Protein AF-A0A0U3MPD1-F1 (afdb_monomer_lite)

Secondary structure (DSSP, 8-state):
------------------------------------------------------------------TT---S-TTSS-TTSPPEEEEEPTT-SS--EEEEEE-SS-EEEEEPPPTT-SS--EEEEEEEEEEEETTEEEEEEEEEEESSSS-EEEEEEEEEEETTEEEE-GGGTTTTSPPTTS-HHHHHHHHHHHHHHHHHHHTT-EE-GGG-EE-SS-EEEEEEETTTEEEEEEE-TT-SS-SEEEEEE-SEEEEEEEEEETTEEEEEEEEEPP--TT----PEEEEEEEETTEEEE-HHHHHHHHHHHTTT-HHHHHHHHHHHHHS---

Sequence (330 aa):
MSLTALAVLTALSPLAQAGTAQTDARTGARTAVAPVPQTALSSGAPSNAHTEDHADIRPAASLKFESGFAGPPASTWPADAPPVRFYFAPGASAPSCGLLVASNRQVLPLLEPDEGSSFPQCVGVPAAMVLQQGSERFLLLRIQQQDTREDRSLNDLLLLERGGVPQLRDDLATTSAPDSSKPLTQVAAWLRARWALQTDADQGARPLPEHTVTTPSAYLAVSQKPGGSCQFSAGTPDRPAPLLQVTHPCERVAATSGFQQGAESWFVVLLGGGTGVGSVGRGQALVFVVDAKGGREQPELAAELQPKAAEGKILPLRQALQKRVTKPKS

Radius of gyration: 29.26 Å; chains: 1; bounding box: 73×85×68 Å

pLDDT: mean 72.59, std 24.21, range [26.61, 98.44]

Organism: NCBI:txid76731

Foldseek 3Di:
DDDDDDDDDDDDDDDDDDDDDDDDDDDDDDDDDDDDDDDDDDDDDDDDDDDDPPPPPPDPDDWDFDPPDPAQPPVADDPPAADKTWTFDPPACAGAIWIWGDWPVDIDTPGDGDVNDNFHKDKHFNHWDWFDAPPKIKIWTWMWIDRDPPDIDTAIWIWIQDPRDTDTDCVQGPDDAPGRVADVQQSLQLSLLVVVQVVVVVVVWAWDNQQKDTDSFKIWTWTHHPPQKIWIFIPGSHDNGGLDIDIGHANAWLHKDWYDDVQKIKIKTWGFADDDDVDLRQTFIWIWIQGPVTIDTDVVLSVVLSVVSSVVDDPSSVVSSVVVVPDDDD

Structure (mmCIF, N/CA/C/O backbone):
data_AF-A0A0U3MPD1-F1
#
_entry.id   AF-A0A0U3MPD1-F1
#
loop_
_atom_site.group_PDB
_atom_site.id
_atom_site.type_symbol
_atom_site.label_atom_id
_atom_site.label_alt_id
_atom_site.label_comp_id
_atom_site.label_asym_id
_atom_site.label_entity_id
_atom_site.label_seq_id
_atom_site.pdbx_PDB_ins_code
_atom_site.Cartn_x
_atom_site.Cartn_y
_atom_site.Cartn_z
_atom_site.occupancy
_atom_site.B_iso_or_equiv
_atom_site.auth_seq_id
_atom_site.auth_comp_id
_atom_site.auth_asym_id
_a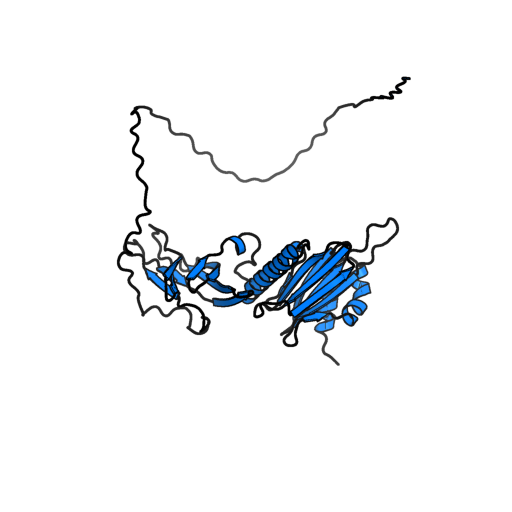tom_site.auth_atom_id
_atom_site.pdbx_PDB_model_num
ATOM 1 N N . MET A 1 1 ? -33.606 61.296 11.889 1.00 40.00 1 MET A N 1
ATOM 2 C CA . MET A 1 1 ? -33.511 60.595 13.186 1.00 40.00 1 MET A CA 1
ATOM 3 C C . MET A 1 1 ? -32.605 59.394 12.942 1.00 40.00 1 MET A C 1
ATOM 5 O O . MET A 1 1 ? -33.092 58.375 12.491 1.00 40.00 1 MET A O 1
ATOM 9 N N . SER A 1 2 ? -31.276 59.496 12.967 1.00 31.55 2 SER A N 1
ATOM 10 C CA . SER A 1 2 ? -30.399 60.220 13.905 1.00 31.55 2 SER A CA 1
ATOM 11 C C . SER A 1 2 ? -30.579 59.728 15.340 1.00 31.55 2 SER A C 1
ATOM 13 O O . SER A 1 2 ? -31.412 60.277 16.051 1.00 31.55 2 SER A O 1
ATOM 15 N N . LEU A 1 3 ? -29.785 58.742 15.767 1.00 34.62 3 LEU A N 1
ATOM 16 C CA . LEU A 1 3 ? -28.578 59.041 16.549 1.00 34.62 3 LEU A CA 1
ATOM 17 C C . LEU A 1 3 ? -27.656 57.822 16.713 1.00 34.62 3 LEU A C 1
ATOM 19 O O . LEU A 1 3 ? -28.093 56.678 16.793 1.00 34.62 3 LEU A O 1
ATOM 23 N N . THR A 1 4 ? -26.363 58.120 16.727 1.00 35.34 4 THR A N 1
ATOM 24 C CA . THR A 1 4 ? -25.225 57.216 16.913 1.00 35.34 4 THR A CA 1
ATOM 25 C C . THR A 1 4 ? -24.986 56.942 18.400 1.00 35.34 4 THR A C 1
ATOM 27 O O . THR A 1 4 ? -25.203 57.831 19.220 1.00 35.34 4 THR A O 1
ATOM 30 N N . ALA A 1 5 ? -24.409 55.789 18.744 1.00 33.69 5 ALA A N 1
ATOM 31 C CA . ALA A 1 5 ? -23.703 55.612 20.015 1.00 33.69 5 ALA A CA 1
ATOM 32 C C . ALA A 1 5 ? -22.424 54.791 19.796 1.00 33.69 5 ALA A C 1
ATOM 34 O O . ALA A 1 5 ? -22.468 53.627 19.402 1.00 33.69 5 ALA A O 1
ATOM 35 N N . LEU A 1 6 ? -21.285 55.445 20.014 1.00 30.23 6 LEU A N 1
ATOM 36 C CA . LEU A 1 6 ? -19.939 54.882 19.944 1.00 30.23 6 LEU A CA 1
ATOM 37 C C . LEU A 1 6 ? -19.515 54.434 21.352 1.00 30.23 6 LEU A C 1
ATOM 39 O O . LEU A 1 6 ? -19.831 55.124 22.319 1.00 30.23 6 LEU A O 1
ATOM 43 N N . ALA A 1 7 ? -18.724 53.368 21.472 1.00 35.41 7 ALA A N 1
ATOM 44 C CA . ALA A 1 7 ? -17.943 53.107 22.681 1.00 35.41 7 ALA A CA 1
ATOM 45 C C . ALA A 1 7 ? -16.583 52.506 22.303 1.00 35.41 7 ALA A C 1
ATOM 47 O O . ALA A 1 7 ? -16.469 51.328 21.973 1.00 35.41 7 ALA A O 1
ATOM 48 N N . VAL A 1 8 ? -15.554 53.352 22.330 1.00 30.14 8 VAL A N 1
ATOM 49 C CA . VAL A 1 8 ? -14.140 52.975 22.212 1.00 30.14 8 VAL A CA 1
ATOM 50 C C . VAL A 1 8 ? -13.543 53.015 23.612 1.00 30.14 8 VAL A C 1
ATOM 52 O O . VAL A 1 8 ? -13.755 53.995 24.323 1.00 30.14 8 VAL A O 1
ATOM 55 N N . LEU A 1 9 ? -12.747 52.013 23.990 1.00 32.81 9 LEU A N 1
ATOM 56 C CA . LEU A 1 9 ? -11.824 52.164 25.113 1.00 32.81 9 LEU A CA 1
ATOM 57 C C . LEU A 1 9 ? -10.533 51.370 24.892 1.00 32.81 9 LEU A C 1
ATOM 59 O O . LEU A 1 9 ? -10.518 50.146 24.803 1.00 32.81 9 LEU A O 1
ATOM 63 N N . THR A 1 10 ? -9.450 52.131 24.770 1.00 35.84 10 THR A N 1
ATOM 64 C CA . THR A 1 10 ? -8.063 51.702 24.587 1.00 35.84 10 THR A CA 1
ATOM 65 C C . THR A 1 10 ? -7.307 51.743 25.910 1.00 35.84 10 THR A C 1
ATOM 67 O O . THR A 1 10 ? -7.364 52.764 26.593 1.00 35.84 10 THR A O 1
ATOM 70 N N . ALA A 1 11 ? -6.523 50.708 26.209 1.00 32.56 11 ALA A N 1
ATOM 71 C CA . ALA A 1 11 ? -5.380 50.711 27.133 1.00 32.56 11 ALA A CA 1
ATOM 72 C C . ALA A 1 11 ? -4.737 49.310 27.090 1.00 32.56 11 ALA A C 1
ATOM 74 O O . ALA A 1 11 ? -5.468 48.332 27.005 1.00 32.56 11 ALA A O 1
ATOM 75 N N . LEU A 1 12 ? -3.434 49.064 27.210 1.00 32.41 12 LEU A N 1
ATOM 76 C CA . LEU A 1 12 ? -2.185 49.831 27.145 1.00 32.41 12 LEU A CA 1
ATOM 77 C C . LEU A 1 12 ? -1.105 48.756 27.394 1.00 32.41 12 LEU A C 1
ATOM 79 O O . LEU A 1 12 ? -1.216 48.007 28.364 1.00 32.41 12 LEU A O 1
ATOM 83 N N . SER A 1 13 ? -0.081 48.647 26.550 1.00 34.53 13 SER A N 1
ATOM 84 C CA . SER A 1 13 ? 1.058 47.754 26.826 1.00 34.53 13 SER A CA 1
ATOM 85 C C . SER A 1 13 ? 1.977 48.350 27.898 1.00 34.53 13 SER A C 1
ATOM 87 O O . SER A 1 13 ? 2.065 49.574 28.016 1.00 34.53 13 SER A O 1
ATOM 89 N N . PRO A 1 14 ? 2.781 47.512 28.567 1.00 48.94 14 PRO A N 1
ATOM 90 C CA . PRO A 1 14 ? 4.168 47.884 28.833 1.00 48.94 14 PRO A CA 1
ATOM 91 C C . PRO A 1 14 ? 5.174 46.888 28.232 1.00 48.94 14 PRO A C 1
ATOM 93 O O . PRO A 1 14 ? 4.929 45.687 28.141 1.00 48.94 14 PRO A O 1
ATOM 96 N N . LEU A 1 15 ? 6.321 47.425 27.811 1.00 38.84 15 LEU A N 1
ATOM 97 C CA . LEU A 1 15 ? 7.520 46.685 27.399 1.00 38.84 15 LEU A CA 1
ATOM 98 C C . LEU A 1 15 ? 8.439 46.392 28.607 1.00 38.84 15 LEU A C 1
ATOM 100 O O . LEU A 1 15 ? 8.233 46.952 29.681 1.00 38.84 15 LEU A O 1
ATOM 104 N N . ALA A 1 16 ? 9.532 45.658 28.330 1.00 33.44 16 ALA A N 1
ATOM 105 C CA . ALA A 1 16 ? 10.753 45.471 29.141 1.00 33.44 16 ALA A CA 1
ATOM 106 C C . ALA A 1 16 ? 10.719 44.322 30.187 1.00 33.44 16 ALA A C 1
ATOM 108 O O . ALA A 1 16 ? 9.693 44.082 30.808 1.00 33.44 16 ALA A O 1
ATOM 109 N N . GLN A 1 17 ? 11.806 43.569 30.434 1.00 32.97 17 GLN A N 1
ATOM 110 C CA . GLN A 1 17 ? 13.121 43.505 29.762 1.00 32.97 17 GLN A CA 1
ATOM 111 C C . GLN A 1 17 ? 13.850 42.164 30.041 1.00 32.97 17 GLN A C 1
ATOM 113 O O . GLN A 1 17 ? 13.547 41.480 31.009 1.00 32.97 17 GLN A O 1
ATOM 118 N N . ALA A 1 18 ? 14.814 41.851 29.167 1.00 33.34 18 ALA A N 1
ATOM 119 C CA . ALA A 1 18 ? 15.967 40.932 29.251 1.00 33.34 18 ALA A CA 1
ATOM 120 C C . ALA A 1 18 ? 16.167 39.943 30.437 1.00 33.34 18 ALA A C 1
ATOM 122 O O . ALA A 1 18 ? 16.214 40.324 31.602 1.00 33.34 18 ALA A O 1
ATOM 123 N N . GLY A 1 19 ? 16.540 38.702 30.086 1.00 29.31 19 GLY A N 1
ATOM 124 C CA . GLY A 1 19 ? 17.252 37.740 30.943 1.00 29.31 19 GLY A CA 1
ATOM 125 C C . GLY A 1 19 ? 18.045 36.728 30.095 1.00 29.31 19 GLY A C 1
ATOM 126 O O . GLY A 1 19 ? 17.488 36.135 29.176 1.00 29.31 19 GLY A O 1
ATOM 127 N N . THR A 1 20 ? 19.349 36.572 30.349 1.00 34.47 20 THR A N 1
ATOM 128 C CA . THR A 1 20 ? 20.327 35.896 29.461 1.00 34.47 20 THR A CA 1
ATOM 129 C C . THR A 1 20 ? 20.866 34.560 29.990 1.00 34.47 20 THR A C 1
ATOM 131 O O . THR A 1 20 ? 21.301 34.511 31.137 1.00 34.47 20 THR A O 1
ATOM 134 N N . ALA A 1 21 ? 20.953 33.542 29.120 1.00 33.84 21 ALA A N 1
ATOM 135 C CA . ALA A 1 21 ? 21.809 32.332 29.178 1.00 33.84 21 ALA A CA 1
ATOM 136 C C . ALA A 1 21 ? 21.600 31.561 27.839 1.00 33.84 21 ALA A C 1
ATOM 138 O O . ALA A 1 21 ? 20.449 31.435 27.435 1.00 33.84 21 ALA A O 1
ATOM 139 N N . GLN A 1 22 ? 22.550 31.106 27.000 1.00 29.19 22 GLN A N 1
ATOM 140 C CA . GLN A 1 22 ? 23.951 30.645 27.131 1.00 29.19 22 GLN A CA 1
ATOM 141 C C . GLN A 1 22 ? 24.084 29.380 28.004 1.00 29.19 22 GLN A C 1
ATOM 143 O O . GLN A 1 22 ? 23.694 29.429 29.160 1.00 29.19 22 GLN A O 1
ATOM 148 N N . THR A 1 23 ? 24.629 28.229 27.589 1.00 31.77 23 THR A N 1
ATOM 149 C CA . THR A 1 23 ? 25.167 27.701 26.301 1.00 31.77 23 THR A CA 1
ATOM 150 C C . THR A 1 23 ? 24.312 26.474 25.853 1.00 31.77 23 THR A C 1
ATOM 152 O O . THR A 1 23 ? 23.294 26.208 26.481 1.00 31.77 23 THR A O 1
ATOM 155 N N . ASP A 1 24 ? 24.553 25.684 24.794 1.00 29.91 24 ASP A N 1
ATOM 156 C CA . ASP A 1 24 ? 25.680 25.500 23.854 1.00 29.91 24 ASP A CA 1
ATOM 157 C C . ASP A 1 24 ? 25.174 25.019 22.466 1.00 29.91 24 ASP A C 1
ATOM 159 O O . ASP A 1 24 ? 24.017 24.614 22.344 1.00 29.91 24 ASP A O 1
ATOM 163 N N . ALA A 1 25 ? 26.038 24.983 21.442 1.00 32.53 25 ALA A N 1
ATOM 164 C CA . ALA A 1 25 ? 25.813 24.242 20.195 1.00 32.53 25 ALA A CA 1
ATOM 165 C C . ALA A 1 25 ? 27.147 23.898 19.495 1.00 32.53 25 ALA A C 1
ATOM 167 O O . ALA A 1 25 ? 27.798 24.753 18.890 1.00 32.53 25 ALA A O 1
ATOM 168 N N . ARG A 1 26 ? 27.533 22.614 19.510 1.00 32.81 26 ARG A N 1
ATOM 169 C CA . ARG A 1 26 ? 28.663 22.094 18.721 1.00 32.81 26 ARG A CA 1
ATOM 170 C C . ARG A 1 26 ? 28.307 22.051 17.231 1.00 32.81 26 ARG A C 1
ATOM 172 O O . ARG A 1 26 ? 27.622 21.126 16.801 1.00 32.81 26 ARG A O 1
ATOM 179 N N . THR A 1 27 ? 28.886 22.950 16.437 1.00 31.77 27 THR A N 1
ATOM 180 C CA . THR A 1 27 ? 28.884 22.844 14.967 1.00 31.77 27 THR A CA 1
ATOM 181 C C . THR A 1 27 ? 30.313 22.921 14.438 1.00 31.77 27 THR A C 1
ATOM 183 O O . THR A 1 27 ? 31.029 23.889 14.687 1.00 31.77 27 THR A O 1
ATOM 186 N N . GLY A 1 28 ? 30.748 21.869 13.741 1.00 29.50 28 GLY A N 1
ATOM 187 C CA . GLY A 1 28 ? 32.102 21.748 13.201 1.00 29.50 28 GLY A CA 1
ATOM 188 C C . GLY A 1 28 ? 32.329 22.589 11.943 1.00 29.50 28 GLY A C 1
ATOM 189 O O . GLY A 1 28 ? 31.445 22.732 11.103 1.00 29.50 28 GLY A O 1
ATOM 190 N N . ALA A 1 29 ? 33.547 23.113 11.829 1.00 30.70 29 ALA A N 1
ATOM 191 C CA . ALA A 1 29 ? 34.038 23.982 10.768 1.00 30.70 29 ALA A CA 1
ATOM 192 C C . ALA A 1 29 ? 33.708 23.549 9.322 1.00 30.70 29 ALA A C 1
ATOM 194 O O . ALA A 1 29 ? 33.887 22.393 8.937 1.00 30.70 29 ALA A O 1
ATOM 195 N N . ARG A 1 30 ? 33.405 24.543 8.476 1.00 31.16 30 ARG A N 1
ATOM 196 C CA . ARG A 1 30 ? 33.778 24.536 7.054 1.00 31.16 30 ARG A CA 1
ATOM 197 C C . ARG A 1 30 ? 34.644 25.756 6.757 1.00 31.16 30 ARG A C 1
ATOM 199 O O . ARG A 1 30 ? 34.279 26.881 7.088 1.00 31.16 30 ARG A O 1
ATOM 206 N N . THR A 1 31 ? 35.803 25.501 6.165 1.00 34.34 31 THR A N 1
ATOM 207 C CA . THR A 1 31 ? 36.827 26.496 5.833 1.00 34.34 31 THR A CA 1
ATOM 208 C C . THR A 1 31 ? 36.356 27.407 4.699 1.00 34.34 31 THR A C 1
ATOM 210 O O . THR A 1 31 ? 35.827 26.924 3.700 1.00 34.34 31 THR A O 1
ATOM 213 N N . ALA A 1 32 ? 36.570 28.716 4.835 1.00 29.47 32 ALA A N 1
ATOM 214 C CA . ALA A 1 32 ? 36.317 29.677 3.765 1.00 29.47 32 ALA A CA 1
ATOM 215 C C . ALA A 1 32 ? 37.434 29.638 2.707 1.00 29.47 32 ALA A C 1
ATOM 217 O O . ALA A 1 32 ? 38.613 29.540 3.049 1.00 29.47 32 ALA A O 1
ATOM 218 N N . VAL A 1 33 ? 37.064 29.772 1.431 1.00 35.12 33 VAL A N 1
ATOM 219 C CA . VAL A 1 33 ? 37.994 29.988 0.310 1.00 35.12 33 VAL A CA 1
ATOM 220 C C . VAL A 1 33 ? 37.829 31.428 -0.179 1.00 35.12 33 VAL A C 1
ATOM 222 O O . VAL A 1 33 ? 36.710 31.929 -0.276 1.00 35.12 33 VAL A O 1
ATOM 225 N N . ALA A 1 34 ? 38.949 32.106 -0.428 1.00 33.38 34 ALA A N 1
ATOM 226 C CA . ALA A 1 34 ? 38.994 33.521 -0.793 1.00 33.38 34 ALA A CA 1
ATOM 227 C C . ALA A 1 34 ? 38.566 33.781 -2.259 1.00 33.38 34 ALA A C 1
ATOM 229 O O . ALA A 1 34 ? 38.709 32.892 -3.101 1.00 33.38 34 ALA A O 1
ATOM 230 N N . PRO A 1 35 ? 38.072 34.992 -2.589 1.00 31.23 35 PRO A N 1
ATOM 231 C CA . PRO A 1 35 ? 37.672 35.348 -3.949 1.00 31.23 35 PRO A CA 1
ATOM 232 C C . PRO A 1 35 ? 38.870 35.694 -4.851 1.00 31.23 35 PRO A C 1
ATOM 234 O O . PRO A 1 35 ? 39.864 36.265 -4.405 1.00 31.23 35 PRO A O 1
ATOM 237 N N . VAL A 1 36 ? 38.727 35.406 -6.146 1.00 34.16 36 VAL A N 1
ATOM 238 C CA . VAL A 1 36 ? 39.663 35.759 -7.232 1.00 34.16 36 VAL A CA 1
ATOM 239 C C . VAL A 1 36 ? 39.019 36.878 -8.079 1.00 34.16 36 VAL A C 1
ATOM 241 O O . VAL A 1 36 ? 37.794 36.874 -8.224 1.00 34.16 36 VAL A O 1
ATOM 244 N N . PRO A 1 37 ? 39.774 37.885 -8.569 1.00 32.91 37 PRO A N 1
ATOM 245 C CA . PRO A 1 37 ? 39.190 39.156 -9.004 1.00 32.91 37 PRO A CA 1
ATOM 246 C C . PRO A 1 37 ? 38.580 39.145 -10.411 1.00 32.91 37 PRO A C 1
ATOM 248 O O . PRO A 1 37 ? 38.918 38.335 -11.269 1.00 32.91 37 PRO A O 1
ATOM 251 N N . GLN A 1 38 ? 37.704 40.125 -10.638 1.00 31.67 38 GLN A N 1
ATOM 252 C CA . GLN A 1 38 ? 37.073 40.420 -11.922 1.00 31.67 38 GLN A CA 1
ATOM 253 C C . GLN A 1 38 ? 38.053 41.074 -12.910 1.00 31.67 38 GLN A C 1
ATOM 255 O O . GLN A 1 38 ? 38.812 41.972 -12.543 1.00 31.67 38 GLN A O 1
ATOM 260 N N . THR A 1 39 ? 37.925 40.724 -14.188 1.00 30.53 39 THR A N 1
ATOM 261 C CA . THR A 1 39 ? 38.353 41.542 -15.333 1.00 30.53 39 THR A CA 1
ATOM 262 C C . THR A 1 39 ? 37.167 41.733 -16.277 1.00 30.53 39 THR A C 1
ATOM 264 O O . THR A 1 39 ? 36.293 40.873 -16.370 1.00 30.53 39 THR A O 1
ATOM 267 N N . ALA A 1 40 ? 37.094 42.898 -16.923 1.00 30.44 40 ALA A N 1
ATOM 268 C CA . ALA A 1 40 ? 35.918 43.372 -17.656 1.00 30.44 40 ALA A CA 1
ATOM 269 C C . ALA A 1 40 ? 36.222 43.668 -19.138 1.00 30.44 40 ALA A C 1
ATOM 271 O O . ALA A 1 40 ? 37.387 43.685 -19.532 1.00 30.44 40 ALA A O 1
ATOM 272 N N . LEU A 1 41 ? 35.160 44.020 -19.886 1.00 29.62 41 LEU A N 1
ATOM 273 C CA . LEU A 1 41 ? 35.106 44.379 -21.322 1.00 29.62 41 LEU A CA 1
ATOM 274 C C . LEU A 1 41 ? 35.092 43.143 -22.256 1.00 29.62 41 LEU A C 1
ATOM 276 O O . LEU A 1 41 ? 35.727 42.140 -21.964 1.00 29.62 41 LEU A O 1
ATOM 280 N N . SER A 1 42 ? 34.353 43.117 -23.374 1.00 26.95 42 SER A N 1
ATOM 281 C CA . SER A 1 42 ? 33.792 44.222 -24.174 1.00 26.95 42 SER A CA 1
ATOM 282 C C . SER A 1 42 ? 32.365 43.947 -24.695 1.00 26.95 42 SER A C 1
ATOM 284 O O . SER A 1 42 ? 31.888 42.816 -24.701 1.00 26.95 42 SER A O 1
ATOM 286 N N . SER A 1 43 ? 31.697 45.009 -25.149 1.00 28.56 43 SER A N 1
ATOM 287 C CA . SER A 1 43 ? 30.337 45.055 -25.699 1.00 28.56 43 SER A CA 1
ATOM 288 C C . SER A 1 43 ? 30.189 44.516 -27.133 1.00 28.56 43 SER A C 1
ATOM 290 O O . SER A 1 43 ? 31.088 44.648 -27.963 1.00 28.56 43 SER A O 1
ATOM 292 N N . GLY A 1 44 ? 28.986 44.016 -27.443 1.00 27.22 44 GLY A N 1
ATOM 293 C CA . GLY A 1 44 ? 28.470 43.752 -28.792 1.00 27.22 44 GLY A CA 1
ATOM 294 C C . GLY A 1 44 ? 26.933 43.739 -28.766 1.00 27.22 44 GLY A C 1
ATOM 295 O O . GLY A 1 44 ? 26.346 43.116 -27.887 1.00 27.22 44 GLY A O 1
ATOM 296 N N . ALA A 1 45 ? 26.287 44.496 -29.657 1.00 30.11 45 ALA A N 1
ATOM 297 C CA . ALA A 1 45 ? 24.838 44.754 -29.652 1.00 30.11 45 ALA A CA 1
ATOM 298 C C . ALA A 1 45 ? 24.034 43.677 -30.439 1.00 30.11 45 ALA A C 1
ATOM 300 O O . ALA A 1 45 ? 24.646 42.854 -31.121 1.00 30.11 45 ALA A O 1
ATOM 301 N N . PRO A 1 46 ? 22.687 43.625 -30.335 1.00 33.84 46 PRO A N 1
ATOM 302 C CA . PRO A 1 46 ? 21.914 42.429 -30.674 1.00 33.84 46 PRO A CA 1
ATOM 303 C C . PRO A 1 46 ? 21.566 42.311 -32.164 1.00 33.84 46 PRO A C 1
ATOM 305 O O . PRO A 1 46 ? 21.395 43.311 -32.858 1.00 33.84 46 PRO A O 1
ATOM 308 N N . SER A 1 47 ? 21.343 41.074 -32.616 1.00 29.39 47 SER A N 1
ATOM 309 C CA . SER A 1 47 ? 20.668 40.774 -33.882 1.00 29.39 47 SER A CA 1
ATOM 310 C C . SER A 1 47 ? 19.501 39.821 -33.629 1.00 29.39 47 SER A C 1
ATOM 312 O O . SER A 1 47 ? 19.676 38.774 -33.007 1.00 29.39 47 SER A O 1
ATOM 314 N N . ASN A 1 48 ? 18.311 40.195 -34.098 1.00 32.62 48 ASN A N 1
ATOM 315 C CA . ASN A 1 48 ? 17.113 39.367 -34.006 1.00 32.62 48 ASN A CA 1
ATOM 316 C C . ASN A 1 48 ? 17.131 38.291 -35.097 1.00 32.62 48 ASN A C 1
ATOM 318 O O . ASN A 1 48 ? 17.154 38.621 -36.281 1.00 32.62 48 ASN A O 1
ATOM 322 N N . ALA A 1 49 ? 16.996 37.028 -34.702 1.00 29.77 49 ALA A N 1
ATOM 323 C CA . ALA A 1 49 ? 16.570 35.953 -35.588 1.00 29.77 49 ALA A CA 1
ATOM 324 C C . ALA A 1 49 ? 15.656 35.004 -34.803 1.00 29.77 49 ALA A C 1
ATOM 326 O O . ALA A 1 49 ? 16.124 34.183 -34.018 1.00 29.77 49 ALA A O 1
ATOM 327 N N . HIS A 1 50 ? 14.342 35.143 -34.996 1.00 34.31 50 HIS A N 1
ATOM 328 C CA . HIS A 1 50 ? 13.412 34.076 -34.642 1.00 34.31 50 HIS A CA 1
ATOM 329 C C . HIS A 1 50 ? 13.641 32.923 -35.620 1.00 34.31 50 HIS A C 1
ATOM 331 O O . HIS A 1 50 ? 13.295 33.037 -36.795 1.00 34.31 50 HIS A O 1
ATOM 337 N N . THR A 1 51 ? 14.183 31.823 -35.113 1.00 28.56 51 THR A N 1
ATOM 338 C CA . THR A 1 51 ? 14.150 30.523 -35.780 1.00 28.56 51 THR A CA 1
ATOM 339 C C . THR A 1 51 ? 13.481 29.561 -34.812 1.00 28.56 51 THR A C 1
ATOM 341 O O . THR A 1 51 ? 13.841 29.515 -33.637 1.00 28.56 51 THR A O 1
ATOM 344 N N . GLU A 1 52 ? 12.460 28.849 -35.274 1.00 32.06 52 GLU A N 1
ATOM 345 C CA . GLU A 1 52 ? 11.776 27.842 -34.469 1.00 32.06 52 GLU A CA 1
ATOM 346 C C . GLU A 1 52 ? 12.697 26.626 -34.319 1.00 32.06 52 GLU A C 1
ATOM 348 O O . GLU A 1 52 ? 12.899 25.878 -35.276 1.00 32.06 52 GLU A O 1
ATOM 353 N N . ASP A 1 53 ? 13.263 26.429 -33.124 1.00 26.70 53 ASP A N 1
ATOM 354 C CA . ASP A 1 53 ? 13.990 25.204 -32.784 1.00 26.70 53 ASP A CA 1
ATOM 355 C C . ASP A 1 53 ? 12.997 24.033 -32.718 1.00 26.70 53 ASP A C 1
ATOM 357 O O . ASP A 1 53 ? 12.428 23.695 -31.675 1.00 26.70 53 ASP A O 1
ATOM 361 N N . HIS A 1 54 ? 12.798 23.376 -33.859 1.00 29.28 54 HIS A N 1
ATOM 362 C CA . HIS A 1 54 ? 12.408 21.976 -33.856 1.00 29.28 54 HIS A CA 1
ATOM 363 C C . HIS A 1 54 ? 13.502 21.192 -33.133 1.00 29.28 54 HIS A C 1
ATOM 365 O O . HIS A 1 54 ? 14.634 21.132 -33.607 1.00 29.28 54 HIS A O 1
ATOM 371 N N . ALA A 1 55 ? 13.153 20.591 -31.992 1.00 31.36 55 ALA A N 1
ATOM 372 C CA . ALA A 1 55 ? 14.052 19.732 -31.235 1.00 31.36 55 ALA A CA 1
ATOM 373 C C . ALA A 1 55 ? 14.609 18.627 -32.147 1.00 31.36 55 ALA A C 1
ATOM 375 O O . ALA A 1 55 ? 13.891 17.702 -32.533 1.00 31.36 55 ALA A O 1
ATOM 376 N N . ASP A 1 56 ? 15.883 18.767 -32.510 1.00 26.61 56 ASP A N 1
ATOM 377 C CA . ASP A 1 56 ? 16.566 17.905 -33.465 1.00 26.61 56 ASP A CA 1
ATOM 378 C C . ASP A 1 56 ? 16.777 16.522 -32.837 1.00 26.61 56 ASP A C 1
ATOM 380 O O . ASP A 1 56 ? 17.689 16.303 -32.031 1.00 26.61 56 ASP A O 1
ATOM 384 N N . ILE A 1 57 ? 15.876 15.588 -33.159 1.00 31.97 57 ILE A N 1
ATOM 385 C CA . ILE A 1 57 ? 15.958 14.192 -32.724 1.00 31.97 57 ILE A CA 1
ATOM 386 C C . ILE A 1 57 ? 17.149 13.566 -33.446 1.00 31.97 57 ILE A C 1
ATOM 388 O O . ILE A 1 57 ? 17.010 12.973 -34.520 1.00 31.97 57 ILE A O 1
ATOM 392 N N . ARG A 1 58 ? 18.334 13.689 -32.838 1.00 29.47 58 ARG A N 1
ATOM 393 C CA . ARG A 1 58 ? 19.549 13.035 -33.324 1.00 29.47 58 ARG A CA 1
ATOM 394 C C . ARG A 1 58 ? 19.256 11.546 -33.538 1.00 29.47 58 ARG A C 1
ATOM 396 O O . ARG A 1 58 ? 18.831 10.878 -32.590 1.00 29.47 58 ARG A O 1
ATOM 403 N N . PRO A 1 59 ? 19.485 10.996 -34.744 1.00 31.22 59 PRO A N 1
ATOM 404 C CA . PRO A 1 59 ? 19.293 9.575 -34.976 1.00 31.22 59 PRO A CA 1
ATOM 405 C C . PRO A 1 59 ? 20.236 8.805 -34.053 1.00 31.22 59 PRO A C 1
ATOM 407 O O . PRO A 1 59 ? 21.440 9.068 -34.037 1.00 31.22 59 PRO A O 1
ATOM 410 N N . ALA A 1 60 ? 19.678 7.881 -33.267 1.00 37.66 60 ALA A N 1
ATOM 411 C CA . ALA A 1 60 ? 20.416 7.141 -32.252 1.00 37.66 60 ALA A CA 1
ATOM 412 C C . ALA A 1 60 ? 21.671 6.491 -32.856 1.00 37.66 60 ALA A C 1
ATOM 414 O O . ALA A 1 60 ? 21.574 5.566 -33.668 1.00 37.66 60 ALA A O 1
ATOM 415 N N . ALA A 1 61 ? 22.848 6.980 -32.453 1.00 39.56 61 ALA A N 1
ATOM 416 C CA . ALA A 1 61 ? 24.122 6.392 -32.841 1.00 39.56 61 ALA A CA 1
ATOM 417 C C . ALA A 1 61 ? 24.121 4.913 -32.437 1.00 39.56 61 ALA A C 1
ATOM 419 O O . ALA A 1 61 ? 23.790 4.587 -31.298 1.00 39.56 61 ALA A O 1
ATOM 420 N N . SER A 1 62 ? 24.445 4.037 -33.392 1.00 39.62 62 SER A N 1
ATOM 421 C CA . SER A 1 62 ? 24.134 2.602 -33.388 1.00 39.62 62 SER A CA 1
ATOM 422 C C . SER A 1 62 ? 24.303 1.915 -32.028 1.00 39.62 62 SER A C 1
ATOM 424 O O . SER A 1 62 ? 25.395 1.458 -31.680 1.00 39.62 62 SER A O 1
ATOM 426 N N . LEU A 1 63 ? 23.196 1.804 -31.285 1.00 44.78 63 LEU A N 1
ATOM 427 C CA . LEU A 1 63 ? 23.144 1.135 -29.989 1.00 44.78 63 LEU A CA 1
ATOM 428 C C . LEU A 1 63 ? 23.558 -0.329 -30.160 1.00 44.78 63 LEU A C 1
ATOM 430 O O . LEU A 1 63 ? 22.880 -1.112 -30.831 1.00 44.78 63 LEU A O 1
ATOM 434 N N . LYS A 1 64 ? 24.687 -0.709 -29.557 1.00 44.91 64 LYS A N 1
ATOM 435 C CA . LYS A 1 64 ? 25.135 -2.102 -29.532 1.00 44.91 64 LYS A CA 1
ATOM 436 C C . LYS A 1 64 ? 24.401 -2.842 -28.422 1.00 44.91 64 LYS A C 1
ATOM 438 O O . LYS A 1 64 ? 24.725 -2.704 -27.246 1.00 44.91 64 LYS A O 1
ATOM 443 N N . PHE A 1 65 ? 23.416 -3.638 -28.823 1.00 46.53 65 PHE A N 1
ATOM 444 C CA . PHE A 1 65 ? 22.742 -4.589 -27.950 1.00 46.53 65 PHE A CA 1
ATOM 445 C C . PHE A 1 65 ? 23.563 -5.878 -27.879 1.00 46.53 65 PHE A C 1
ATOM 447 O O . PHE A 1 65 ? 23.631 -6.618 -28.861 1.00 46.53 65 PHE A O 1
ATOM 454 N N . GLU A 1 66 ? 24.162 -6.177 -26.728 1.00 43.53 66 GLU A N 1
ATOM 455 C CA . GLU A 1 66 ? 24.711 -7.512 -26.488 1.00 43.53 66 GLU A CA 1
ATOM 456 C C . GLU A 1 66 ? 23.622 -8.447 -25.959 1.00 43.53 66 GLU A C 1
ATOM 458 O O . GLU A 1 66 ? 23.035 -8.225 -24.902 1.00 43.53 66 GLU A O 1
ATOM 463 N N . SER A 1 67 ? 23.398 -9.554 -26.664 1.00 37.59 67 SER A N 1
ATOM 464 C CA . SER A 1 67 ? 22.566 -10.676 -26.213 1.00 37.59 67 SER A CA 1
ATOM 465 C C . SER A 1 67 ? 23.260 -11.563 -25.162 1.00 37.59 67 SER A C 1
ATOM 467 O O . SER A 1 67 ? 22.788 -12.664 -24.886 1.00 37.59 67 SER A O 1
ATOM 469 N N . GLY A 1 68 ? 24.400 -11.116 -24.619 1.00 30.25 68 GLY A N 1
ATOM 470 C CA . GLY A 1 68 ? 25.336 -11.931 -23.840 1.00 30.25 68 GLY A CA 1
ATOM 471 C C . GLY A 1 68 ? 25.365 -11.669 -22.335 1.00 30.25 68 GLY A C 1
ATOM 472 O O . GLY A 1 68 ? 25.877 -12.514 -21.601 1.00 30.25 68 GLY A O 1
ATOM 473 N N . PHE A 1 69 ? 24.816 -10.553 -21.840 1.00 36.47 69 PHE A N 1
ATOM 474 C CA . PHE A 1 69 ? 24.773 -10.337 -20.395 1.00 36.47 69 PHE A CA 1
ATOM 475 C C . PHE A 1 69 ? 23.669 -11.196 -19.777 1.00 36.47 69 PHE A C 1
ATOM 477 O O . PHE A 1 69 ? 22.476 -10.943 -19.965 1.00 36.47 69 PHE A O 1
ATOM 484 N N . ALA A 1 70 ? 24.074 -12.212 -19.015 1.00 37.53 70 ALA A N 1
ATOM 485 C CA . ALA A 1 70 ? 23.188 -12.878 -18.078 1.00 37.53 70 ALA A CA 1
ATOM 486 C C . ALA A 1 70 ? 22.754 -11.837 -17.038 1.00 37.53 70 ALA A C 1
ATOM 488 O O . ALA A 1 70 ? 23.493 -11.525 -16.105 1.00 37.53 70 ALA A O 1
ATOM 489 N N . GLY A 1 71 ? 21.567 -11.261 -17.240 1.00 39.28 71 GLY A N 1
ATOM 490 C CA . GLY A 1 71 ? 20.932 -10.402 -16.248 1.00 39.28 71 GLY A CA 1
ATOM 491 C C . GLY A 1 71 ? 20.703 -11.148 -14.925 1.00 39.28 71 GLY A C 1
ATOM 492 O O . GLY A 1 71 ? 20.966 -12.354 -14.834 1.00 39.28 71 GLY A O 1
ATOM 493 N N . PRO A 1 72 ? 20.164 -10.469 -13.893 1.00 40.12 72 PRO A N 1
ATOM 494 C CA . PRO A 1 72 ? 19.634 -11.175 -12.728 1.00 40.12 72 PRO A CA 1
ATOM 495 C C . PRO A 1 72 ? 18.726 -12.322 -13.206 1.00 40.12 72 PRO A C 1
ATOM 497 O O . PRO A 1 72 ? 18.045 -12.159 -14.225 1.00 40.12 72 PRO A O 1
ATOM 500 N N . PRO A 1 73 ? 18.768 -13.497 -12.545 1.00 39.34 73 PRO A N 1
ATOM 501 C CA . PRO A 1 73 ? 18.196 -14.730 -13.077 1.00 39.34 73 PRO A CA 1
ATOM 502 C C . PRO A 1 73 ? 16.767 -14.498 -13.561 1.00 39.34 73 PRO A C 1
ATOM 504 O O . PRO A 1 73 ? 15.978 -13.856 -12.869 1.00 39.34 73 PRO A O 1
ATOM 507 N N . ALA A 1 74 ? 16.442 -15.033 -14.743 1.00 42.78 74 ALA A N 1
ATOM 508 C CA . ALA A 1 74 ? 15.238 -14.722 -15.529 1.00 42.78 74 ALA A CA 1
ATOM 509 C C . ALA A 1 74 ? 13.883 -15.081 -14.863 1.00 42.78 74 ALA A C 1
ATOM 511 O O . ALA A 1 74 ? 12.849 -15.108 -15.521 1.00 42.78 74 ALA A O 1
ATOM 512 N N . SER A 1 75 ? 13.883 -15.368 -13.562 1.00 47.22 75 SER A N 1
ATOM 513 C CA . SER A 1 75 ? 12.755 -15.754 -12.719 1.00 47.22 75 SER A CA 1
ATOM 514 C C . SER A 1 75 ? 12.038 -14.594 -12.011 1.00 47.22 75 SER A C 1
ATOM 516 O O . SER A 1 75 ? 11.030 -14.855 -11.362 1.00 47.22 75 SER A O 1
ATOM 518 N N . THR A 1 76 ? 12.532 -13.347 -12.066 1.00 62.25 76 THR A N 1
ATOM 519 C CA . THR A 1 76 ? 11.890 -12.189 -11.389 1.00 62.25 76 THR A CA 1
ATOM 520 C C . THR A 1 76 ? 11.275 -11.143 -12.321 1.00 62.25 76 THR A C 1
ATOM 522 O O . THR A 1 76 ? 10.648 -10.204 -11.830 1.00 62.25 76 THR A O 1
ATOM 525 N N . TRP A 1 77 ? 11.394 -11.296 -13.646 1.00 72.56 77 TRP A N 1
ATOM 526 C CA . TRP A 1 77 ? 10.687 -10.437 -14.602 1.00 72.56 77 TRP A CA 1
ATOM 527 C C . TRP A 1 77 ? 9.261 -10.964 -14.848 1.00 72.56 77 TRP A C 1
ATOM 529 O O . TRP A 1 77 ? 9.121 -12.133 -15.220 1.00 72.56 77 TRP A O 1
ATOM 539 N N . PRO A 1 78 ? 8.194 -10.158 -14.671 1.00 75.69 78 PRO A N 1
ATOM 540 C CA . PRO A 1 78 ? 6.834 -10.579 -14.998 1.00 75.69 78 PRO A CA 1
ATOM 541 C C . PRO A 1 78 ? 6.716 -10.945 -16.482 1.00 75.69 78 PRO A C 1
ATOM 543 O O . PRO A 1 78 ? 7.118 -10.171 -17.349 1.00 75.69 78 PRO A O 1
ATOM 546 N N . ALA A 1 79 ? 6.155 -12.119 -16.786 1.00 77.38 79 ALA A N 1
ATOM 547 C CA . ALA A 1 79 ? 6.071 -12.643 -18.156 1.00 77.38 79 ALA A CA 1
ATOM 548 C C . ALA A 1 79 ? 5.244 -11.757 -19.110 1.00 77.38 79 ALA A C 1
ATOM 550 O O . ALA A 1 79 ? 5.377 -11.851 -20.327 1.00 77.38 79 ALA A O 1
ATOM 551 N N . ASP A 1 80 ? 4.389 -10.903 -18.552 1.00 72.75 80 ASP A N 1
ATOM 552 C CA . ASP A 1 80 ? 3.549 -9.936 -19.242 1.00 72.75 80 ASP A CA 1
ATOM 553 C C . ASP A 1 80 ? 4.192 -8.536 -19.352 1.00 72.75 80 ASP A C 1
ATOM 555 O O . ASP A 1 80 ? 3.672 -7.683 -20.078 1.00 72.75 80 ASP A O 1
ATOM 559 N N . ALA A 1 81 ? 5.272 -8.238 -18.622 1.00 73.12 81 ALA A N 1
ATOM 560 C CA . ALA A 1 81 ? 5.896 -6.911 -18.609 1.00 73.12 81 ALA A CA 1
ATOM 561 C C . ALA A 1 81 ? 6.760 -6.658 -19.866 1.00 73.12 81 ALA A C 1
ATOM 563 O O . ALA A 1 81 ? 7.458 -7.571 -20.319 1.00 73.12 81 ALA A O 1
ATOM 564 N N . PRO A 1 82 ? 6.765 -5.426 -20.420 1.00 74.31 82 PRO A N 1
ATOM 565 C CA . PRO A 1 82 ? 7.530 -5.090 -21.622 1.00 74.31 82 PRO A CA 1
ATOM 566 C C . PRO A 1 82 ? 9.027 -5.406 -21.455 1.00 74.31 82 PRO A C 1
ATOM 568 O O . PRO A 1 82 ? 9.572 -5.211 -20.369 1.00 74.31 82 PRO A O 1
ATOM 571 N N . PRO A 1 83 ? 9.716 -5.895 -22.501 1.00 75.88 83 PRO A N 1
ATOM 572 C CA . PRO A 1 83 ? 11.104 -6.318 -22.388 1.00 75.88 83 PRO A CA 1
ATOM 573 C C . PRO A 1 83 ? 12.037 -5.144 -22.079 1.00 75.88 83 PRO A C 1
ATOM 575 O O . PRO A 1 83 ? 12.098 -4.153 -22.810 1.00 75.88 83 PRO A O 1
ATOM 578 N N . VAL A 1 84 ? 12.842 -5.317 -21.034 1.00 74.75 84 VAL A N 1
ATOM 579 C CA . VAL A 1 84 ? 13.984 -4.449 -20.748 1.00 74.75 84 VAL A CA 1
ATOM 580 C C . VAL A 1 84 ? 15.220 -4.897 -21.532 1.00 74.75 84 VAL A C 1
ATOM 582 O O . VAL A 1 84 ? 15.427 -6.086 -21.821 1.00 74.75 84 VAL A O 1
ATOM 585 N N . ARG A 1 85 ? 16.037 -3.916 -21.918 1.00 76.81 85 ARG A N 1
ATOM 586 C CA . ARG A 1 85 ? 17.320 -4.091 -22.598 1.00 76.81 85 ARG A CA 1
ATOM 587 C C . ARG A 1 85 ? 18.375 -3.217 -21.933 1.00 76.81 85 ARG A C 1
ATOM 589 O O . ARG A 1 85 ? 18.136 -2.042 -21.674 1.00 76.81 85 ARG A O 1
ATOM 596 N N . PHE A 1 86 ? 19.544 -3.801 -21.710 1.00 75.56 86 PHE A N 1
ATOM 597 C CA . PHE A 1 86 ? 20.751 -3.061 -21.365 1.00 75.56 86 PH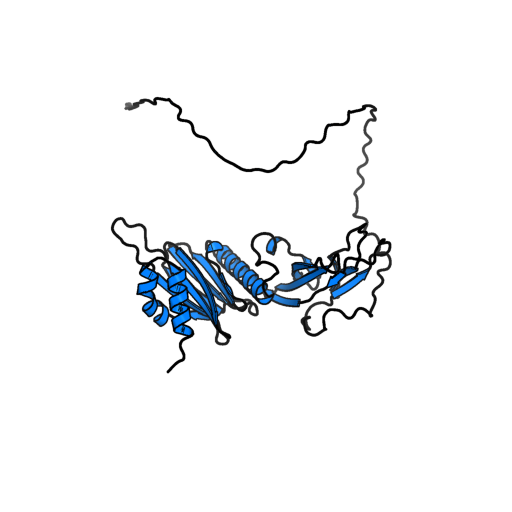E A CA 1
ATOM 598 C C . PHE A 1 86 ? 21.456 -2.643 -22.659 1.00 75.56 86 PHE A C 1
ATOM 600 O O . PHE A 1 86 ? 21.423 -3.378 -23.651 1.00 75.56 86 PHE A O 1
ATOM 607 N N . TYR A 1 87 ? 22.084 -1.474 -22.652 1.00 74.38 87 TYR A N 1
ATOM 608 C CA . TYR A 1 87 ? 22.930 -0.987 -23.742 1.00 74.38 87 TYR A CA 1
ATOM 609 C C . TYR A 1 87 ? 24.162 -0.307 -23.159 1.00 74.38 87 TYR A C 1
ATOM 611 O O . TYR A 1 87 ? 24.098 0.219 -22.055 1.00 74.38 87 TYR A O 1
ATOM 619 N N . PHE A 1 88 ? 25.263 -0.274 -23.902 1.00 72.38 88 PHE A N 1
ATOM 620 C CA . PHE A 1 88 ? 26.435 0.524 -23.539 1.00 72.38 88 PHE A CA 1
ATOM 621 C C . PHE A 1 88 ? 26.433 1.825 -24.340 1.00 72.38 88 PHE A C 1
ATOM 623 O O . PHE A 1 88 ? 26.165 1.796 -25.546 1.00 72.38 88 PHE A O 1
ATOM 630 N N . ALA A 1 89 ? 26.729 2.958 -23.698 1.00 67.31 89 ALA A N 1
ATOM 631 C CA . ALA A 1 89 ? 26.823 4.228 -24.414 1.00 67.31 89 ALA A CA 1
ATOM 632 C C . ALA A 1 89 ? 28.048 4.234 -25.350 1.00 67.31 89 ALA A C 1
ATOM 634 O O . ALA A 1 89 ? 29.180 4.043 -24.889 1.00 67.31 89 ALA A O 1
ATOM 635 N N . PRO A 1 90 ? 27.864 4.449 -26.666 1.00 63.06 90 PRO A N 1
ATOM 636 C CA . PRO A 1 90 ? 28.983 4.524 -27.593 1.00 63.06 90 PRO A CA 1
ATOM 637 C C . PRO A 1 90 ? 29.818 5.780 -27.307 1.00 63.06 90 PRO A C 1
ATOM 639 O O . PRO A 1 90 ? 29.312 6.894 -27.374 1.00 63.06 90 PRO A O 1
ATOM 642 N N . GLY A 1 91 ? 31.109 5.596 -27.021 1.00 64.00 91 GLY A N 1
ATOM 643 C CA . GLY A 1 91 ? 32.046 6.692 -26.739 1.00 64.00 91 GLY A CA 1
ATOM 644 C C . GLY A 1 91 ? 32.305 6.972 -25.255 1.00 64.00 91 GLY A C 1
ATOM 645 O O . GLY A 1 91 ? 33.130 7.832 -24.956 1.00 64.00 91 GLY A O 1
ATOM 646 N N . ALA A 1 92 ? 31.673 6.240 -24.330 1.00 62.81 92 ALA A N 1
ATOM 647 C CA . ALA A 1 92 ? 32.019 6.311 -22.912 1.00 62.81 92 ALA A CA 1
ATOM 648 C C . ALA A 1 92 ? 33.473 5.852 -22.661 1.00 62.81 92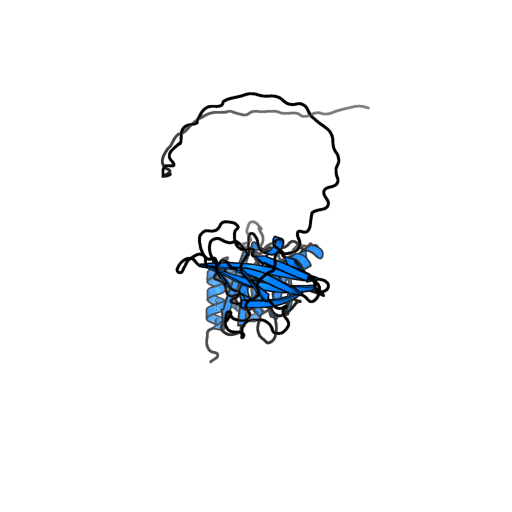 ALA A C 1
ATOM 650 O O . ALA A 1 92 ? 33.954 4.891 -23.267 1.00 62.81 92 ALA A O 1
ATOM 651 N N . SER A 1 93 ? 34.176 6.542 -21.758 1.00 61.22 93 SER A N 1
ATOM 652 C CA . SER A 1 93 ? 35.566 6.248 -21.371 1.00 61.22 93 SER A CA 1
ATOM 653 C C . SER A 1 93 ? 35.698 5.003 -20.484 1.00 61.22 93 SER A C 1
ATOM 655 O O . SER A 1 93 ? 36.764 4.388 -20.445 1.00 61.22 93 SER A O 1
ATOM 657 N N . ALA A 1 94 ? 34.611 4.608 -19.820 1.00 64.75 94 ALA A N 1
ATOM 658 C CA . ALA A 1 94 ? 34.443 3.350 -19.102 1.00 64.75 94 ALA A CA 1
ATOM 659 C C . ALA A 1 94 ? 33.202 2.597 -19.635 1.00 64.75 94 ALA A C 1
ATOM 661 O O . ALA A 1 94 ? 32.288 3.228 -20.170 1.00 64.75 94 ALA A O 1
ATOM 662 N N . PRO A 1 95 ? 33.131 1.256 -19.509 1.00 64.38 95 PRO A N 1
ATOM 663 C CA . PRO A 1 95 ? 31.965 0.485 -19.935 1.00 64.38 95 PRO A CA 1
ATOM 664 C C . PRO A 1 95 ? 30.791 0.671 -18.959 1.00 64.38 95 PRO A C 1
ATOM 666 O O . PRO A 1 95 ? 30.561 -0.156 -18.080 1.00 64.38 95 PRO A O 1
ATOM 669 N N . SER A 1 96 ? 30.046 1.761 -19.137 1.00 69.06 96 SER A N 1
ATOM 670 C CA . SER A 1 96 ? 28.804 2.055 -18.413 1.00 69.06 96 SER A CA 1
ATOM 671 C C . SER A 1 96 ? 27.589 1.620 -19.228 1.00 69.06 96 SER A C 1
ATOM 673 O O . SER A 1 96 ? 27.523 1.882 -20.436 1.00 69.06 96 SER A O 1
ATOM 675 N N . CYS A 1 97 ? 26.624 0.957 -18.583 1.00 73.94 97 CYS A N 1
ATOM 676 C CA . CYS A 1 97 ? 25.398 0.507 -19.234 1.00 73.94 97 CYS A CA 1
ATOM 677 C C . CYS A 1 97 ? 24.167 1.311 -18.801 1.00 73.94 97 CYS A C 1
ATOM 679 O O . CYS A 1 97 ? 23.935 1.548 -17.620 1.00 73.94 97 CYS A O 1
ATOM 681 N N . GLY A 1 98 ? 23.357 1.707 -19.781 1.00 76.06 98 GLY A N 1
ATOM 682 C CA . GLY A 1 98 ? 22.029 2.264 -19.562 1.00 76.06 98 GLY A CA 1
ATOM 683 C C . GLY A 1 98 ? 20.935 1.201 -19.650 1.00 76.06 98 GLY A C 1
ATOM 684 O O . GLY A 1 98 ? 21.162 0.049 -20.042 1.00 76.06 98 GLY A O 1
ATOM 685 N N . LEU A 1 99 ? 19.719 1.619 -19.312 1.00 79.06 99 LEU A N 1
ATOM 686 C CA . LEU A 1 99 ? 18.527 0.789 -19.238 1.00 79.06 99 LEU A CA 1
ATOM 687 C C . LEU A 1 99 ? 17.435 1.329 -20.162 1.00 79.06 99 LEU A C 1
ATOM 689 O O . LEU A 1 99 ? 17.010 2.473 -20.024 1.00 79.06 99 LEU A O 1
ATOM 693 N N . LEU A 1 100 ? 16.935 0.485 -21.061 1.00 82.12 100 LEU A N 1
ATOM 694 C CA . LEU A 1 100 ? 15.834 0.801 -21.971 1.00 82.12 100 LEU A CA 1
ATOM 695 C C . LEU A 1 100 ? 14.644 -0.120 -21.691 1.00 82.12 100 LEU A C 1
ATOM 697 O O . LEU A 1 100 ? 14.823 -1.330 -21.533 1.00 82.12 100 LEU A O 1
ATOM 701 N N . VAL A 1 101 ? 13.427 0.421 -21.732 1.00 78.88 101 VAL A N 1
ATOM 702 C CA . VAL A 1 101 ? 12.209 -0.377 -21.952 1.00 78.88 101 VAL A CA 1
ATOM 703 C C . VAL A 1 101 ? 11.840 -0.275 -23.421 1.00 78.88 101 VAL A C 1
ATOM 705 O O . VAL A 1 101 ? 11.640 0.822 -23.943 1.00 78.88 101 VAL A O 1
ATOM 708 N N . ALA A 1 102 ? 11.723 -1.422 -24.084 1.00 72.38 102 ALA A N 1
ATOM 709 C CA . ALA A 1 102 ? 11.207 -1.494 -25.441 1.00 72.38 102 ALA A CA 1
ATOM 710 C C . ALA A 1 102 ? 9.725 -1.884 -25.415 1.00 72.38 102 ALA A C 1
ATOM 712 O O . ALA A 1 102 ? 9.348 -2.910 -24.849 1.00 72.38 102 ALA A O 1
ATOM 713 N N . SER A 1 103 ? 8.887 -1.085 -26.069 1.00 71.25 103 SER A N 1
ATOM 714 C CA . SER A 1 103 ? 7.535 -1.473 -26.462 1.00 71.25 103 SER A CA 1
ATOM 715 C C . SER A 1 103 ? 7.461 -1.680 -27.975 1.00 71.25 103 SER A C 1
ATOM 717 O O . SER A 1 103 ? 8.368 -1.306 -28.718 1.00 71.25 103 SER A O 1
ATOM 719 N N . ASN A 1 104 ? 6.340 -2.212 -28.464 1.00 68.50 104 ASN A N 1
ATOM 720 C CA . ASN A 1 104 ? 6.093 -2.387 -29.903 1.00 68.50 104 ASN A CA 1
ATOM 721 C C . ASN A 1 104 ? 6.012 -1.058 -30.689 1.00 68.50 104 ASN A C 1
ATOM 723 O O . ASN A 1 104 ? 5.801 -1.084 -31.899 1.00 68.50 104 ASN A O 1
ATOM 727 N N . ARG A 1 105 ? 6.089 0.097 -30.010 1.00 69.75 105 ARG A N 1
ATOM 728 C CA . ARG A 1 105 ? 5.915 1.438 -30.594 1.00 69.75 105 ARG A CA 1
ATOM 729 C C . ARG A 1 105 ? 7.057 2.402 -30.283 1.00 69.75 105 ARG A C 1
ATOM 731 O O . ARG A 1 105 ? 7.256 3.336 -31.050 1.00 69.75 105 ARG A O 1
ATOM 738 N N . GLN A 1 106 ? 7.771 2.211 -29.174 1.00 74.69 106 GLN A N 1
ATOM 739 C CA . GLN A 1 106 ? 8.791 3.146 -28.710 1.00 74.69 106 GLN A CA 1
ATOM 740 C C . GLN A 1 106 ? 9.840 2.440 -27.845 1.00 74.69 106 GLN A C 1
ATOM 742 O O . GLN A 1 106 ? 9.533 1.510 -27.100 1.00 74.69 106 GLN A O 1
ATOM 747 N N . VAL A 1 107 ? 11.075 2.930 -27.916 1.00 76.56 107 VAL A N 1
ATOM 748 C CA . VAL A 1 107 ? 12.136 2.640 -26.948 1.00 76.56 107 VAL A CA 1
ATOM 749 C C . VAL A 1 107 ? 12.229 3.837 -26.004 1.00 76.56 107 VAL A C 1
ATOM 751 O O . VAL A 1 107 ? 12.390 4.963 -26.470 1.00 76.56 107 VAL A O 1
ATOM 754 N N . LEU A 1 108 ? 12.095 3.602 -24.699 1.00 79.12 108 LEU A N 1
ATOM 755 C CA . LEU A 1 108 ? 12.221 4.625 -23.660 1.00 79.12 108 LEU A CA 1
ATOM 756 C C . LEU A 1 108 ? 13.498 4.366 -22.845 1.00 79.12 108 LEU A C 1
ATOM 758 O O . LEU A 1 108 ? 13.590 3.289 -22.243 1.00 79.12 108 LEU A O 1
ATOM 762 N N . PRO A 1 109 ? 14.455 5.310 -22.774 1.00 76.81 109 PRO A N 1
ATOM 763 C CA . PRO A 1 109 ? 15.498 5.259 -21.761 1.00 76.81 109 PRO A CA 1
ATOM 764 C C . PRO A 1 109 ? 14.890 5.461 -20.372 1.00 76.81 109 PRO A C 1
ATOM 766 O O . PRO A 1 109 ? 14.182 6.432 -20.119 1.00 76.81 109 PRO A O 1
ATOM 769 N N . LEU A 1 110 ? 15.136 4.499 -19.483 1.00 74.31 110 LEU A N 1
ATOM 770 C CA . LEU A 1 110 ? 14.805 4.597 -18.060 1.00 74.31 110 LEU A CA 1
ATOM 771 C C . LEU A 1 110 ? 15.957 5.186 -17.254 1.00 74.31 110 LEU A C 1
ATOM 773 O O . LEU A 1 110 ? 15.733 5.910 -16.293 1.00 74.31 110 LEU A O 1
ATOM 777 N N . LEU A 1 111 ? 17.176 4.801 -17.628 1.00 76.12 111 LEU A N 1
ATOM 778 C CA . LEU A 1 111 ? 18.421 5.310 -17.083 1.00 76.12 111 LEU A CA 1
ATOM 779 C C . LEU A 1 111 ? 19.420 5.390 -18.222 1.00 76.12 111 LEU A C 1
ATOM 781 O O . LEU A 1 111 ? 19.658 4.400 -18.919 1.00 76.12 111 LEU A O 1
ATOM 785 N N . GLU A 1 112 ? 20.008 6.560 -18.383 1.00 74.12 112 GLU A N 1
ATOM 786 C CA . GLU A 1 112 ? 21.138 6.774 -19.271 1.00 74.12 112 GLU A CA 1
ATOM 787 C C . GLU A 1 112 ? 22.420 6.677 -18.427 1.00 74.12 112 GLU A C 1
ATOM 789 O O . GLU A 1 112 ? 22.388 7.011 -17.241 1.00 74.12 112 GLU A O 1
ATOM 794 N N . PRO A 1 113 ? 23.529 6.148 -18.970 1.00 69.62 113 PRO A N 1
ATOM 795 C CA . PRO A 1 113 ? 24.802 6.154 -18.259 1.00 69.62 113 PRO A CA 1
ATOM 796 C C . PRO A 1 113 ? 25.347 7.587 -18.200 1.00 69.62 113 PRO A C 1
ATOM 798 O O . PRO A 1 113 ? 25.239 8.319 -19.185 1.00 69.62 113 PRO A O 1
ATOM 801 N N . ASP A 1 114 ? 25.962 7.971 -17.081 1.00 67.94 114 ASP A N 1
ATOM 802 C CA . ASP A 1 114 ? 26.429 9.346 -16.878 1.00 67.94 114 ASP A CA 1
ATOM 803 C C . ASP A 1 114 ? 27.487 9.744 -17.927 1.00 67.94 114 ASP A C 1
ATOM 805 O O . ASP A 1 114 ? 28.555 9.123 -18.038 1.00 67.94 114 ASP A O 1
ATOM 809 N N . GLU A 1 115 ? 27.214 10.809 -18.693 1.00 65.19 115 GLU A N 1
ATOM 810 C CA . GLU A 1 115 ? 28.154 11.327 -19.690 1.00 65.19 115 GLU A CA 1
ATOM 811 C C . GLU A 1 115 ? 29.472 11.751 -19.024 1.00 65.19 115 GLU A C 1
ATOM 813 O O . GLU A 1 115 ? 29.515 12.604 -18.138 1.00 65.19 115 GLU A O 1
ATOM 818 N N . GLY A 1 116 ? 30.579 11.150 -19.467 1.00 62.38 116 GLY A N 1
ATOM 819 C CA . GLY A 1 116 ? 31.910 11.435 -18.929 1.00 62.38 116 GLY A CA 1
ATOM 820 C C . GLY A 1 116 ? 32.256 10.723 -17.616 1.00 62.38 116 GLY A C 1
ATOM 821 O O . GLY A 1 116 ? 33.339 10.977 -17.085 1.00 62.38 116 GLY A O 1
ATOM 822 N N . SER A 1 117 ? 31.414 9.811 -17.110 1.00 61.31 117 SER A N 1
ATOM 823 C CA . SER A 1 117 ? 31.789 8.974 -15.963 1.00 61.31 117 SER A CA 1
ATOM 824 C C . SER A 1 117 ? 33.044 8.150 -16.261 1.00 61.31 117 SER A C 1
ATOM 826 O O . SER A 1 117 ? 33.135 7.437 -17.262 1.00 61.31 117 SER A O 1
ATOM 828 N N . SER A 1 118 ? 34.029 8.245 -15.367 1.00 59.62 118 SER A N 1
ATOM 829 C CA . SER A 1 118 ? 35.286 7.495 -15.429 1.00 59.62 118 SER A CA 1
ATOM 830 C C . SER A 1 118 ? 35.193 6.095 -14.813 1.00 59.62 118 SER A C 1
ATOM 832 O O . SER A 1 118 ? 36.171 5.347 -14.867 1.00 59.62 118 SER A O 1
ATOM 834 N N . PHE A 1 119 ? 34.039 5.728 -14.244 1.00 57.28 119 PHE A N 1
ATOM 835 C CA . PHE A 1 119 ? 33.800 4.438 -13.600 1.00 57.28 119 PHE A CA 1
ATOM 836 C C . PHE A 1 119 ? 32.695 3.650 -14.321 1.00 57.28 119 PHE A C 1
ATOM 838 O O . PHE A 1 119 ? 31.711 4.243 -14.762 1.00 57.28 119 PHE A O 1
ATOM 845 N N . PRO A 1 120 ? 32.841 2.318 -14.458 1.00 58.12 120 PRO A N 1
ATOM 846 C CA . PRO A 1 120 ? 31.871 1.481 -15.154 1.00 58.12 120 PRO A CA 1
ATOM 847 C C . PRO A 1 120 ? 30.597 1.313 -14.324 1.00 58.12 120 PRO A C 1
ATOM 849 O O . PRO A 1 120 ? 30.534 0.478 -13.421 1.00 58.12 120 PRO A O 1
ATOM 852 N N . GLN A 1 121 ? 29.564 2.081 -14.660 1.00 69.25 121 GLN A N 1
ATOM 853 C CA . GLN A 1 121 ? 28.264 1.977 -14.007 1.00 69.25 121 GLN A CA 1
ATOM 854 C C . GLN A 1 121 ? 27.502 0.771 -14.549 1.00 69.25 121 GLN A C 1
ATOM 856 O O . GLN A 1 121 ? 27.117 0.734 -15.720 1.00 69.25 121 GLN A O 1
ATOM 861 N N . CYS A 1 122 ? 27.274 -0.221 -13.690 1.00 66.81 122 CYS A N 1
ATOM 862 C CA . CYS A 1 122 ? 26.414 -1.355 -14.001 1.00 66.81 122 CYS A CA 1
ATOM 863 C C . CYS A 1 122 ? 25.005 -1.115 -13.455 1.00 66.81 122 CYS A C 1
ATOM 865 O O . CYS A 1 122 ? 24.815 -0.900 -12.258 1.00 66.81 122 CYS A O 1
ATOM 867 N N . VAL A 1 123 ? 24.006 -1.221 -14.327 1.00 74.81 123 VAL A N 1
ATOM 868 C CA . VAL A 1 123 ? 22.588 -1.191 -13.968 1.00 74.81 123 VAL A CA 1
ATOM 869 C C . VAL A 1 123 ? 22.025 -2.609 -14.024 1.00 74.81 123 VAL A C 1
ATOM 871 O O . VAL A 1 123 ? 22.328 -3.379 -14.932 1.00 74.81 123 VAL A O 1
ATOM 874 N N . GLY A 1 124 ? 21.172 -2.963 -13.066 1.00 75.94 124 GLY A N 1
ATOM 875 C CA . GLY A 1 124 ? 20.408 -4.208 -13.059 1.00 75.94 124 GLY A CA 1
ATOM 876 C C . GLY A 1 124 ? 18.985 -3.984 -12.560 1.00 75.94 124 GLY A C 1
ATOM 877 O O . GLY A 1 124 ? 18.724 -3.032 -11.831 1.00 75.94 124 GLY A O 1
ATOM 878 N N . VAL A 1 125 ? 18.058 -4.878 -12.913 1.00 81.94 125 VAL A N 1
ATOM 879 C CA . VAL A 1 125 ? 16.683 -4.857 -12.381 1.00 81.94 125 VAL A CA 1
ATOM 880 C C . VAL A 1 125 ? 16.433 -6.132 -11.570 1.00 81.94 125 VAL A C 1
ATOM 882 O O . VAL A 1 125 ? 15.905 -7.102 -12.112 1.00 81.94 125 VAL A O 1
ATOM 885 N N . PRO A 1 126 ? 16.868 -6.204 -10.294 1.00 80.81 126 PRO A N 1
ATOM 886 C CA . PRO A 1 126 ? 16.708 -7.405 -9.468 1.00 80.81 126 PRO A CA 1
ATOM 887 C C . PRO A 1 126 ? 15.249 -7.842 -9.258 1.00 80.81 126 PRO A C 1
ATOM 889 O O . PRO A 1 126 ? 14.997 -9.033 -9.061 1.00 80.81 126 PRO A O 1
ATOM 892 N N . ALA A 1 127 ? 14.287 -6.914 -9.293 1.00 84.88 127 ALA A N 1
ATOM 893 C CA . ALA A 1 127 ? 12.869 -7.222 -9.124 1.00 84.88 127 ALA A CA 1
ATOM 894 C C . ALA A 1 127 ? 11.974 -6.275 -9.934 1.00 84.88 127 ALA A C 1
ATOM 896 O O . ALA A 1 127 ? 12.242 -5.078 -10.027 1.00 84.88 127 ALA A O 1
ATOM 897 N N . ALA A 1 128 ? 10.874 -6.811 -10.460 1.00 86.75 128 ALA A N 1
ATOM 898 C CA . ALA A 1 128 ? 9.843 -6.059 -11.162 1.00 86.75 128 ALA A CA 1
ATOM 899 C C . ALA A 1 128 ? 8.448 -6.576 -10.770 1.00 86.75 128 ALA A C 1
ATOM 901 O O . ALA A 1 128 ? 8.275 -7.754 -10.455 1.00 86.75 128 ALA A O 1
ATOM 902 N N . MET A 1 129 ? 7.446 -5.697 -10.772 1.00 88.12 129 MET A N 1
ATOM 903 C CA . MET A 1 129 ? 6.061 -6.024 -10.436 1.00 88.12 129 MET A CA 1
ATOM 904 C C . MET A 1 129 ? 5.087 -5.221 -11.298 1.00 88.12 129 MET A C 1
ATOM 906 O O . MET A 1 129 ? 5.186 -4.000 -11.393 1.00 88.12 129 MET A O 1
ATOM 910 N N . VAL A 1 130 ? 4.105 -5.905 -11.884 1.00 88.50 130 VAL A N 1
ATOM 911 C CA . VAL A 1 130 ? 2.984 -5.269 -12.586 1.00 88.50 130 VAL A CA 1
ATOM 912 C C . VAL A 1 130 ? 1.882 -4.930 -11.582 1.00 88.50 130 VAL A C 1
ATOM 914 O O . VAL A 1 130 ? 1.498 -5.766 -10.766 1.00 88.50 130 VAL A O 1
ATOM 917 N N . LEU A 1 131 ? 1.349 -3.713 -11.665 1.00 89.44 131 LEU A N 1
ATOM 918 C CA . LEU A 1 131 ? 0.202 -3.230 -10.899 1.00 89.44 131 LEU A CA 1
ATOM 919 C C . LEU A 1 131 ? -0.874 -2.740 -11.879 1.00 89.44 131 LEU A C 1
ATOM 921 O O . LEU A 1 131 ? -0.563 -2.088 -12.868 1.00 89.44 131 LEU A O 1
ATOM 925 N N . GLN A 1 132 ? -2.147 -3.027 -11.618 1.00 87.62 132 GLN A N 1
ATOM 926 C CA . GLN A 1 132 ? -3.274 -2.501 -12.409 1.00 87.62 132 GLN A CA 1
ATOM 927 C C . GLN A 1 132 ? -4.087 -1.510 -11.580 1.00 87.62 132 GLN A C 1
ATOM 929 O O . GLN A 1 132 ? -4.428 -1.847 -10.448 1.00 87.62 132 GLN A O 1
ATOM 934 N N . GLN A 1 133 ? -4.434 -0.340 -12.110 1.00 84.44 133 GLN A N 1
ATOM 935 C CA . GLN A 1 133 ? -5.276 0.664 -11.450 1.00 84.44 133 GLN A CA 1
ATOM 936 C C . GLN A 1 133 ? -6.339 1.153 -12.444 1.00 84.44 133 GLN A C 1
ATOM 938 O O . GLN A 1 133 ? -6.043 1.884 -13.386 1.00 84.44 133 GLN A O 1
ATOM 943 N N . GLY A 1 134 ? -7.591 0.721 -12.265 1.00 84.31 134 GLY A N 1
ATOM 944 C CA . GLY A 1 134 ? -8.633 0.930 -13.275 1.00 84.31 134 GLY A CA 1
ATOM 945 C C . GLY A 1 134 ? -8.277 0.225 -14.590 1.00 84.31 134 GLY A C 1
ATOM 946 O O . GLY A 1 134 ? -7.980 -0.967 -14.585 1.00 84.31 134 GLY A O 1
ATOM 947 N N . SER A 1 135 ? -8.295 0.961 -15.703 1.00 83.81 135 SER A N 1
ATOM 948 C CA . SER A 1 135 ? -7.806 0.499 -17.012 1.00 83.81 135 SER A CA 1
ATOM 949 C C . SER A 1 135 ? -6.307 0.739 -17.232 1.00 83.81 135 SER A C 1
ATOM 951 O O . SER A 1 135 ? -5.774 0.333 -18.264 1.00 83.81 135 SER A O 1
ATOM 953 N N . GLU A 1 136 ? -5.622 1.408 -16.301 1.00 86.62 136 GLU A N 1
ATOM 954 C CA . GLU A 1 136 ? -4.203 1.726 -16.422 1.00 86.62 136 GLU A CA 1
ATOM 955 C C . GLU A 1 136 ? -3.329 0.618 -15.841 1.00 86.62 136 GLU A C 1
ATOM 957 O O . GLU A 1 136 ? -3.640 -0.002 -14.818 1.00 86.62 136 GLU A O 1
ATOM 962 N N . ARG A 1 137 ? -2.196 0.385 -16.500 1.00 86.62 137 ARG A N 1
ATOM 963 C CA . ARG A 1 137 ? -1.216 -0.619 -16.112 1.00 86.62 137 ARG A CA 1
ATOM 964 C C . ARG A 1 137 ? 0.082 0.073 -15.742 1.00 86.62 137 ARG A C 1
ATOM 966 O O . ARG A 1 137 ? 0.559 0.936 -16.467 1.00 86.62 137 ARG A O 1
ATOM 973 N N . PHE A 1 138 ? 0.647 -0.319 -14.615 1.00 88.19 138 PHE A N 1
ATOM 974 C CA . PHE A 1 138 ? 1.885 0.219 -14.088 1.00 88.19 138 PHE A CA 1
ATOM 975 C C . PHE A 1 138 ? 2.915 -0.896 -13.943 1.00 88.19 138 PHE A C 1
ATOM 977 O O . PHE A 1 138 ? 2.578 -2.029 -13.596 1.00 88.19 138 PHE A O 1
ATOM 984 N N . LEU A 1 139 ? 4.177 -0.560 -14.174 1.00 87.94 139 LEU A N 1
ATOM 985 C CA . LEU A 1 139 ? 5.319 -1.428 -13.940 1.00 87.94 139 LEU A CA 1
ATOM 986 C C . LEU A 1 139 ? 6.200 -0.770 -12.877 1.00 87.94 139 LEU A C 1
ATOM 988 O O . LEU A 1 139 ? 6.810 0.270 -13.119 1.00 87.94 139 LEU A O 1
ATOM 992 N N . LEU A 1 140 ? 6.223 -1.369 -11.690 1.00 88.81 140 LEU A N 1
ATOM 993 C CA . LEU A 1 140 ? 7.105 -0.996 -10.593 1.00 88.81 140 LEU A CA 1
ATOM 994 C C . LEU A 1 140 ? 8.406 -1.792 -10.733 1.00 88.81 140 LEU A C 1
ATOM 996 O O . LEU A 1 140 ? 8.387 -3.025 -10.711 1.00 88.81 140 LEU A O 1
ATOM 1000 N N . LEU A 1 141 ? 9.526 -1.094 -10.881 1.00 86.12 141 LEU A N 1
ATOM 1001 C CA . LEU A 1 141 ? 10.852 -1.668 -11.083 1.00 86.12 141 LEU A CA 1
ATOM 1002 C C . LEU A 1 141 ? 11.752 -1.312 -9.912 1.00 86.12 141 LEU A C 1
ATOM 1004 O O . LEU A 1 141 ? 11.905 -0.134 -9.607 1.00 86.12 141 LEU A O 1
ATOM 1008 N N . ARG A 1 142 ? 12.419 -2.308 -9.327 1.00 86.44 142 ARG A N 1
ATOM 1009 C CA . ARG A 1 142 ? 13.590 -2.050 -8.495 1.00 86.44 142 ARG A CA 1
ATOM 1010 C C . ARG A 1 142 ? 14.828 -2.077 -9.354 1.00 86.44 142 ARG A C 1
ATOM 1012 O O . ARG A 1 142 ? 15.207 -3.140 -9.840 1.00 86.44 142 ARG A O 1
ATOM 1019 N N . ILE A 1 143 ? 15.485 -0.939 -9.467 1.00 83.00 143 ILE A N 1
ATOM 1020 C CA . ILE A 1 143 ? 16.770 -0.808 -10.126 1.00 83.00 143 ILE A CA 1
ATOM 1021 C C . ILE A 1 143 ? 17.879 -0.875 -9.080 1.00 83.00 143 ILE A C 1
ATOM 1023 O O . ILE A 1 143 ? 17.808 -0.234 -8.035 1.00 83.00 143 ILE A O 1
ATOM 1027 N N . GLN A 1 144 ? 18.912 -1.653 -9.381 1.00 83.25 144 GLN A N 1
ATOM 1028 C CA . GLN A 1 144 ? 20.202 -1.589 -8.715 1.00 83.25 144 GLN A CA 1
ATOM 1029 C C . GLN A 1 144 ? 21.170 -0.844 -9.632 1.00 83.25 144 GLN A C 1
ATOM 1031 O O . GLN A 1 144 ? 21.433 -1.315 -10.738 1.00 83.25 144 GLN A O 1
ATOM 1036 N N . GLN A 1 145 ? 21.704 0.284 -9.172 1.00 80.62 145 GLN A N 1
ATOM 1037 C CA . GLN A 1 145 ? 22.883 0.900 -9.777 1.00 80.62 145 GLN A CA 1
ATOM 1038 C C . GLN A 1 145 ? 24.106 0.477 -8.965 1.00 80.62 145 GLN A C 1
ATOM 1040 O O . GLN A 1 145 ? 24.042 0.313 -7.742 1.00 80.62 145 GLN A O 1
ATOM 1045 N N . GLN A 1 146 ? 25.207 0.234 -9.660 1.00 78.56 146 GLN A N 1
ATOM 1046 C CA . GLN A 1 146 ? 26.458 -0.200 -9.072 1.00 78.56 146 GLN A CA 1
ATOM 1047 C C . GLN A 1 146 ? 27.606 0.580 -9.717 1.00 78.56 146 GLN A C 1
ATOM 1049 O O . GLN A 1 146 ? 27.978 0.300 -10.857 1.00 78.56 146 GLN A O 1
ATOM 1054 N N . ASP A 1 147 ? 28.143 1.547 -8.972 1.00 72.62 147 ASP A N 1
ATOM 1055 C CA . ASP A 1 147 ? 29.235 2.427 -9.410 1.00 72.62 147 ASP A CA 1
ATOM 1056 C C . ASP A 1 147 ? 30.617 1.802 -9.138 1.00 72.62 147 ASP A C 1
ATOM 1058 O O . ASP A 1 147 ? 31.566 1.998 -9.899 1.00 72.62 147 ASP A O 1
ATOM 1062 N N . THR A 1 148 ? 30.737 1.006 -8.067 1.00 70.88 148 THR A N 1
ATOM 1063 C CA . THR A 1 148 ? 31.957 0.258 -7.709 1.00 70.88 148 THR A CA 1
ATOM 1064 C C . THR A 1 148 ? 31.614 -1.173 -7.269 1.00 70.88 148 THR A C 1
ATOM 1066 O O . THR A 1 148 ? 30.471 -1.622 -7.365 1.00 70.88 148 THR A O 1
ATOM 1069 N N . ARG A 1 149 ? 32.581 -1.979 -6.810 1.00 70.75 149 ARG A N 1
ATOM 1070 C CA . ARG A 1 149 ? 32.268 -3.328 -6.295 1.00 70.75 149 ARG A CA 1
ATOM 1071 C C . ARG A 1 149 ? 31.460 -3.252 -4.989 1.00 70.75 149 ARG A C 1
ATOM 1073 O O . ARG A 1 149 ? 30.598 -4.113 -4.753 1.00 70.75 149 ARG A O 1
ATOM 1080 N N . GLU A 1 150 ? 31.759 -2.240 -4.184 1.00 75.94 150 GLU A N 1
ATOM 1081 C CA . GLU A 1 150 ? 31.242 -1.971 -2.847 1.00 75.94 150 GLU A CA 1
ATOM 1082 C C . GLU A 1 150 ? 30.019 -1.038 -2.869 1.00 75.94 150 GLU A C 1
ATOM 1084 O O . GLU A 1 150 ? 29.063 -1.278 -2.131 1.00 75.94 150 GLU A O 1
ATOM 1089 N N . ASP A 1 151 ? 30.014 -0.031 -3.746 1.00 77.75 151 ASP A N 1
ATOM 1090 C CA . ASP A 1 151 ? 28.968 0.991 -3.829 1.00 77.75 151 ASP A CA 1
ATOM 1091 C C . ASP A 1 151 ? 27.798 0.514 -4.691 1.00 77.75 151 ASP A C 1
ATOM 1093 O O . ASP A 1 151 ? 27.909 0.321 -5.906 1.00 77.75 151 ASP A O 1
ATOM 1097 N N . ARG A 1 152 ? 26.654 0.303 -4.034 1.00 81.62 152 ARG A N 1
ATOM 1098 C CA . ARG A 1 152 ? 25.398 -0.122 -4.654 1.00 81.62 152 ARG A CA 1
ATOM 1099 C C . ARG A 1 152 ? 24.253 0.705 -4.105 1.00 81.62 152 ARG A C 1
ATOM 1101 O O . ARG A 1 152 ? 24.047 0.738 -2.892 1.00 81.62 152 ARG A O 1
ATOM 1108 N N . SER A 1 153 ? 23.469 1.294 -4.994 1.00 81.56 153 SER A N 1
ATOM 1109 C CA . SER A 1 153 ? 22.212 1.952 -4.654 1.00 81.56 153 SER A CA 1
ATOM 1110 C C . SER A 1 153 ? 21.035 1.139 -5.193 1.00 81.56 153 SER A C 1
ATOM 1112 O O . SER A 1 153 ? 21.134 0.441 -6.206 1.00 81.56 153 SER A O 1
ATOM 1114 N N . LEU A 1 154 ? 19.915 1.185 -4.470 1.00 83.12 154 LEU A N 1
ATOM 1115 C CA . LEU A 1 154 ? 18.643 0.615 -4.901 1.00 83.12 154 LEU A CA 1
ATOM 1116 C C . LEU A 1 154 ? 17.637 1.753 -5.024 1.00 83.12 154 LEU A C 1
ATOM 1118 O O . LEU A 1 154 ? 17.403 2.465 -4.048 1.00 83.12 154 LEU A O 1
ATOM 1122 N N . ASN A 1 155 ? 17.039 1.882 -6.203 1.00 82.12 155 ASN A N 1
ATOM 1123 C CA . ASN A 1 155 ? 16.064 2.909 -6.550 1.00 82.12 155 ASN A CA 1
ATOM 1124 C C . ASN A 1 155 ? 14.815 2.231 -7.121 1.00 82.12 155 ASN A C 1
ATOM 1126 O O . ASN A 1 155 ? 14.928 1.328 -7.948 1.00 82.12 155 ASN A O 1
ATOM 1130 N N . ASP A 1 156 ? 13.626 2.647 -6.688 1.00 85.19 156 ASP A N 1
ATOM 1131 C CA . ASP A 1 156 ? 12.363 2.111 -7.202 1.00 85.19 156 ASP A CA 1
ATOM 1132 C C . ASP A 1 156 ? 11.746 3.102 -8.201 1.00 85.19 156 ASP A C 1
ATOM 1134 O O . ASP A 1 156 ? 11.415 4.228 -7.831 1.00 85.19 156 ASP A O 1
ATOM 1138 N N . LEU A 1 157 ? 11.586 2.689 -9.463 1.00 83.69 157 LEU A N 1
ATOM 1139 C CA . LEU A 1 157 ? 10.924 3.475 -10.511 1.00 83.69 157 LEU A CA 1
ATOM 1140 C C . LEU A 1 157 ? 9.517 2.948 -10.787 1.00 83.69 157 LEU A C 1
ATOM 1142 O O . LEU A 1 157 ? 9.290 1.738 -10.838 1.00 83.69 157 LEU A O 1
ATOM 1146 N N . LEU A 1 158 ? 8.584 3.862 -11.045 1.00 85.94 158 LEU A N 1
ATOM 1147 C CA . LEU A 1 158 ? 7.226 3.539 -11.468 1.00 85.94 158 LEU A CA 1
ATOM 1148 C C . LEU A 1 158 ? 6.995 4.016 -12.903 1.00 85.94 158 LEU A C 1
ATOM 1150 O O . LEU A 1 158 ? 7.138 5.200 -13.205 1.00 85.94 158 LEU A O 1
ATOM 1154 N N . LEU A 1 159 ? 6.600 3.092 -13.775 1.00 86.00 159 LEU A N 1
ATOM 1155 C CA . LEU A 1 159 ? 6.235 3.379 -15.160 1.00 86.00 159 LEU A CA 1
ATOM 1156 C C . LEU A 1 159 ? 4.733 3.187 -15.347 1.00 86.00 159 LEU A C 1
ATOM 1158 O O . LEU A 1 159 ? 4.193 2.171 -14.920 1.00 86.00 159 LEU A O 1
ATOM 1162 N N . LEU A 1 160 ? 4.069 4.122 -16.017 1.00 85.62 160 LEU A N 1
ATOM 1163 C CA . LEU A 1 160 ? 2.704 3.985 -16.525 1.00 85.62 160 LEU A CA 1
ATOM 1164 C C . LEU A 1 160 ? 2.756 3.495 -17.977 1.00 85.62 160 LEU A C 1
ATOM 1166 O O . LEU A 1 160 ? 3.355 4.146 -18.825 1.00 85.62 160 LEU A O 1
ATOM 1170 N N . GLU A 1 161 ? 2.102 2.381 -18.287 1.00 81.62 161 GLU A N 1
ATOM 1171 C CA . GLU A 1 161 ? 1.873 1.923 -19.656 1.00 81.62 161 GLU A CA 1
ATOM 1172 C C . GLU A 1 161 ? 0.515 2.444 -20.151 1.00 81.62 161 GLU A C 1
ATOM 1174 O O . GLU A 1 161 ? -0.543 1.931 -19.779 1.00 81.62 161 GLU A O 1
ATOM 1179 N N . ARG A 1 162 ? 0.535 3.460 -21.022 1.00 77.69 162 ARG A N 1
ATOM 1180 C CA . ARG A 1 162 ? -0.674 4.035 -21.633 1.00 77.69 162 ARG A CA 1
ATOM 1181 C C . ARG A 1 162 ? -0.621 3.849 -23.149 1.00 77.69 162 ARG A C 1
ATOM 1183 O O . ARG A 1 162 ? 0.286 4.329 -23.818 1.00 77.69 162 ARG A O 1
ATOM 1190 N N . GLY A 1 163 ? -1.581 3.110 -23.711 1.00 72.56 163 GLY A N 1
ATOM 1191 C CA . GLY A 1 163 ? -1.640 2.843 -25.160 1.00 72.56 163 GLY A CA 1
ATOM 1192 C C . GLY A 1 163 ? -0.456 2.036 -25.723 1.00 72.56 163 GLY A C 1
ATOM 1193 O O . GLY A 1 163 ? -0.142 2.164 -26.910 1.00 72.56 163 GLY A O 1
ATOM 1194 N N . GLY A 1 164 ? 0.209 1.235 -24.879 1.00 70.00 164 GLY A N 1
ATOM 1195 C CA . GLY A 1 164 ? 1.431 0.492 -25.216 1.00 70.00 164 GLY A CA 1
ATOM 1196 C C . GLY A 1 164 ? 2.709 1.342 -25.214 1.00 70.00 164 GLY A C 1
ATOM 1197 O O . GLY A 1 164 ? 3.725 0.919 -25.767 1.00 70.00 164 GLY A O 1
ATOM 1198 N N . VAL A 1 165 ? 2.668 2.548 -24.641 1.00 74.44 165 VAL A N 1
ATOM 1199 C CA . VAL A 1 165 ? 3.834 3.419 -24.446 1.00 74.44 165 VAL A CA 1
ATOM 1200 C C . VAL A 1 165 ? 4.116 3.533 -22.942 1.00 74.44 165 VAL A C 1
ATOM 1202 O O . VAL A 1 165 ? 3.214 3.938 -22.204 1.00 74.44 165 VAL A O 1
ATOM 1205 N N . PRO A 1 166 ? 5.321 3.167 -22.464 1.00 78.38 166 PRO A N 1
ATOM 1206 C CA . PRO A 1 166 ? 5.731 3.415 -21.087 1.00 78.38 166 PRO A CA 1
ATOM 1207 C C . PRO A 1 166 ? 6.015 4.909 -20.870 1.00 78.38 166 PRO A C 1
ATOM 1209 O O . PRO A 1 166 ? 6.539 5.585 -21.752 1.00 78.38 166 PRO A O 1
ATOM 1212 N N . GLN A 1 167 ? 5.690 5.420 -19.686 1.00 83.19 167 GLN A N 1
ATOM 1213 C CA . GLN A 1 167 ? 5.937 6.796 -19.249 1.00 83.19 167 GLN A CA 1
ATOM 1214 C C . GLN A 1 167 ? 6.418 6.781 -17.793 1.00 83.19 167 GLN A C 1
ATOM 1216 O O . GLN A 1 167 ? 5.792 6.129 -16.957 1.00 83.19 167 GLN A O 1
ATOM 1221 N N . LEU A 1 168 ? 7.510 7.479 -17.480 1.00 81.19 168 LEU A N 1
ATOM 1222 C CA . LEU A 1 168 ? 8.033 7.583 -16.112 1.00 81.19 168 LEU A CA 1
ATOM 1223 C C . LEU A 1 168 ? 7.103 8.435 -15.223 1.00 81.19 168 LEU A C 1
ATOM 1225 O O . LEU A 1 168 ? 6.470 9.377 -15.705 1.00 81.19 168 LEU A O 1
ATOM 1229 N N . ARG A 1 169 ? 6.975 8.078 -13.937 1.00 78.44 169 ARG A N 1
ATOM 1230 C CA . ARG A 1 169 ? 6.080 8.726 -12.958 1.00 78.44 169 ARG A CA 1
ATOM 1231 C C . ARG A 1 169 ? 6.811 9.105 -11.666 1.00 78.44 169 ARG A C 1
ATOM 1233 O O . ARG A 1 169 ? 6.633 8.477 -10.621 1.00 78.44 169 ARG A O 1
ATOM 1240 N N . ASP A 1 170 ? 7.607 10.169 -11.739 1.00 69.31 170 ASP A N 1
ATOM 1241 C CA . ASP A 1 170 ? 8.392 10.698 -10.608 1.00 69.31 170 ASP A CA 1
ATOM 1242 C C . ASP A 1 170 ? 7.524 11.356 -9.516 1.00 69.31 170 ASP A C 1
ATOM 1244 O O . ASP A 1 170 ? 7.903 11.427 -8.342 1.00 69.31 170 ASP A O 1
ATOM 1248 N N . ASP A 1 171 ? 6.313 11.789 -9.877 1.00 64.69 171 ASP A N 1
ATOM 1249 C CA . ASP A 1 171 ? 5.330 12.408 -8.979 1.00 64.69 171 ASP A CA 1
ATOM 1250 C C . ASP A 1 171 ? 4.851 11.470 -7.857 1.00 64.69 171 ASP A C 1
ATOM 1252 O O . ASP A 1 171 ? 4.395 11.926 -6.807 1.00 64.69 171 ASP A O 1
ATOM 1256 N N . LEU A 1 172 ? 4.983 10.155 -8.056 1.00 59.38 172 LEU A N 1
ATOM 1257 C CA . LEU A 1 172 ? 4.566 9.130 -7.099 1.00 59.38 172 LEU A CA 1
ATOM 1258 C C . LEU A 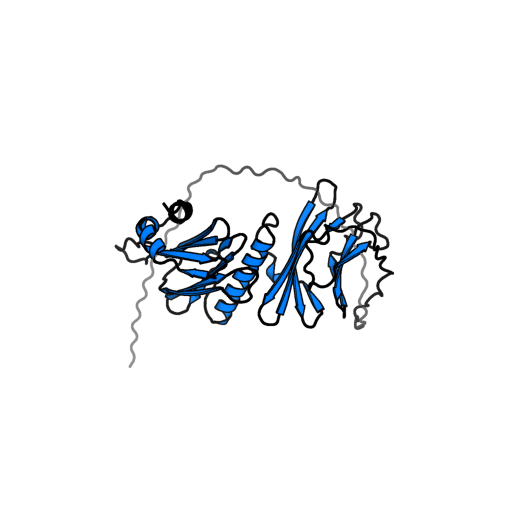1 172 ? 5.718 8.553 -6.259 1.00 59.38 172 LEU A C 1
ATOM 1260 O O . LEU A 1 172 ? 5.441 7.766 -5.358 1.00 59.38 172 LEU A O 1
ATOM 1264 N N . ALA A 1 173 ? 6.979 8.934 -6.498 1.00 54.88 173 ALA A N 1
ATOM 1265 C CA . ALA A 1 173 ? 8.147 8.294 -5.872 1.00 54.88 173 ALA A CA 1
ATOM 1266 C C . ALA A 1 173 ? 8.853 9.131 -4.779 1.00 54.88 173 ALA A C 1
ATOM 1268 O O . ALA A 1 173 ? 9.596 8.593 -3.962 1.00 54.88 173 ALA A O 1
ATOM 1269 N N . THR A 1 174 ? 8.653 10.450 -4.741 1.00 55.12 174 THR A N 1
ATOM 1270 C CA . THR A 1 174 ? 9.768 11.367 -4.425 1.00 55.12 174 THR A CA 1
ATOM 1271 C C . THR A 1 174 ? 9.956 11.843 -2.976 1.00 55.12 174 THR A C 1
ATOM 1273 O O . THR A 1 174 ? 11.017 12.388 -2.686 1.00 55.12 174 THR A O 1
ATOM 1276 N N . THR A 1 175 ? 9.011 11.667 -2.038 1.00 50.97 175 THR A N 1
ATOM 1277 C CA . THR A 1 175 ? 9.187 12.183 -0.644 1.00 50.97 175 THR A CA 1
ATOM 1278 C C . THR A 1 175 ? 8.596 11.347 0.499 1.00 50.97 175 THR A C 1
ATOM 1280 O O . THR A 1 175 ? 8.746 11.710 1.666 1.00 50.97 175 THR A O 1
ATOM 1283 N N . SER A 1 176 ? 7.905 10.236 0.235 1.00 66.00 176 SER A N 1
ATOM 1284 C CA . SER A 1 176 ? 7.331 9.389 1.306 1.00 66.00 176 SER A CA 1
ATOM 1285 C C . SER A 1 176 ? 7.243 7.902 0.955 1.00 66.00 176 SER A C 1
ATOM 1287 O O . SER A 1 176 ? 6.535 7.157 1.637 1.00 66.00 176 SER A O 1
ATOM 1289 N N . ALA A 1 177 ? 7.930 7.470 -0.106 1.00 72.81 177 ALA A N 1
ATOM 1290 C CA . ALA A 1 177 ? 8.044 6.059 -0.444 1.00 72.81 177 ALA A CA 1
ATOM 1291 C C . ALA A 1 177 ? 8.774 5.295 0.682 1.00 72.81 177 ALA A C 1
ATOM 1293 O O . ALA A 1 177 ? 9.593 5.885 1.396 1.00 72.81 177 ALA A O 1
ATOM 1294 N N . PRO A 1 178 ? 8.501 3.992 0.880 1.00 80.88 178 PRO A N 1
ATOM 1295 C CA . PRO A 1 178 ? 9.321 3.171 1.755 1.00 80.88 178 PRO A CA 1
ATOM 1296 C C . PRO A 1 178 ? 10.767 3.168 1.255 1.00 80.88 178 PRO A C 1
ATOM 1298 O O . PRO A 1 178 ? 11.001 3.080 0.054 1.00 80.88 178 PRO A O 1
ATOM 1301 N N . ASP A 1 179 ? 11.721 3.216 2.183 1.00 82.56 179 ASP A N 1
ATOM 1302 C CA . ASP A 1 179 ? 13.144 3.031 1.886 1.00 82.56 179 ASP A CA 1
ATOM 1303 C C . ASP A 1 179 ? 13.377 1.773 1.024 1.00 82.56 179 ASP A C 1
ATOM 1305 O O . ASP A 1 179 ? 12.742 0.735 1.239 1.00 82.56 179 ASP A O 1
ATOM 1309 N N . SER A 1 180 ? 14.314 1.847 0.079 1.00 78.38 180 SER A N 1
ATOM 1310 C CA . SER A 1 180 ? 14.603 0.792 -0.897 1.00 78.38 180 SER A CA 1
ATOM 1311 C C . SER A 1 180 ? 15.093 -0.518 -0.263 1.00 78.38 180 SER A C 1
ATOM 1313 O O . SER A 1 180 ? 15.026 -1.575 -0.895 1.00 78.38 180 SER A O 1
ATOM 1315 N N . SER A 1 181 ? 15.473 -0.506 1.024 1.00 82.69 181 SER A N 1
ATOM 1316 C CA . SER A 1 181 ? 15.667 -1.725 1.829 1.00 82.69 181 SER A CA 1
ATOM 1317 C C . SER A 1 181 ? 14.398 -2.575 2.016 1.00 82.69 181 SER A C 1
ATOM 1319 O O . SER A 1 181 ? 14.494 -3.760 2.346 1.00 82.69 181 SER A O 1
ATOM 1321 N N . LYS A 1 182 ? 13.194 -2.010 1.843 1.00 88.38 182 LYS A N 1
ATOM 1322 C CA . LYS A 1 182 ? 11.917 -2.738 1.973 1.00 88.38 182 LYS A CA 1
ATOM 1323 C C . LYS A 1 182 ? 11.647 -3.598 0.742 1.00 88.38 182 LYS A C 1
ATOM 1325 O O . LYS A 1 182 ? 12.014 -3.191 -0.355 1.00 88.38 182 LYS A O 1
ATOM 1330 N N . PRO A 1 183 ? 10.998 -4.770 0.868 1.00 89.12 183 PRO A N 1
ATOM 1331 C CA . PRO A 1 183 ? 10.681 -5.605 -0.289 1.00 89.12 183 PRO A CA 1
ATOM 1332 C C . PRO A 1 183 ? 9.742 -4.874 -1.258 1.00 89.12 183 PRO A C 1
ATOM 1334 O O . PRO A 1 183 ? 8.881 -4.104 -0.829 1.00 89.12 183 PRO A O 1
ATOM 1337 N N . LEU A 1 184 ? 9.865 -5.154 -2.560 1.00 88.44 184 LEU A N 1
ATOM 1338 C CA . LEU A 1 184 ? 9.088 -4.480 -3.612 1.00 88.44 184 LEU A CA 1
ATOM 1339 C C . LEU A 1 184 ? 7.564 -4.605 -3.406 1.00 88.44 184 LEU A C 1
ATOM 1341 O O . LEU A 1 184 ? 6.812 -3.685 -3.710 1.00 88.44 184 LEU A O 1
ATOM 1345 N N . THR A 1 185 ? 7.111 -5.706 -2.797 1.00 90.94 185 THR A N 1
ATOM 1346 C CA . THR A 1 185 ? 5.712 -5.926 -2.393 1.00 90.94 185 THR A CA 1
ATOM 1347 C C . THR A 1 185 ? 5.208 -4.882 -1.385 1.00 90.94 185 THR A C 1
ATOM 1349 O O . THR A 1 185 ? 4.045 -4.486 -1.447 1.00 90.94 185 THR A O 1
ATOM 1352 N N . GLN A 1 186 ? 6.070 -4.386 -0.487 1.00 91.56 186 GLN A N 1
ATOM 1353 C CA . GLN A 1 186 ? 5.730 -3.331 0.473 1.00 91.56 186 GLN A CA 1
ATOM 1354 C C . GLN A 1 186 ? 5.639 -1.957 -0.203 1.00 91.56 186 GLN A C 1
ATOM 1356 O O . GLN A 1 186 ? 4.779 -1.153 0.155 1.00 91.56 186 GLN A O 1
ATOM 1361 N N . VAL A 1 187 ? 6.498 -1.699 -1.193 1.00 90.62 187 VAL A N 1
ATOM 1362 C CA . VAL A 1 187 ? 6.466 -0.478 -2.015 1.00 90.62 187 VAL A CA 1
ATOM 1363 C C . VAL A 1 187 ? 5.198 -0.454 -2.871 1.00 90.62 187 VAL A C 1
ATOM 1365 O O . VAL A 1 187 ? 4.476 0.541 -2.880 1.00 90.62 187 VAL A O 1
ATOM 1368 N N . ALA A 1 188 ? 4.833 -1.588 -3.473 1.00 91.62 188 ALA A N 1
ATOM 1369 C CA . ALA A 1 188 ? 3.550 -1.761 -4.146 1.00 91.62 188 ALA A CA 1
ATOM 1370 C C . ALA A 1 188 ? 2.351 -1.566 -3.198 1.00 91.62 188 ALA A C 1
ATOM 1372 O O . ALA A 1 188 ? 1.397 -0.874 -3.551 1.00 91.62 188 ALA A O 1
ATOM 1373 N N . ALA A 1 189 ? 2.392 -2.116 -1.978 1.00 93.56 189 ALA A N 1
ATOM 1374 C CA . ALA A 1 189 ? 1.333 -1.912 -0.985 1.00 93.56 189 ALA A CA 1
ATOM 1375 C C . ALA A 1 189 ? 1.210 -0.433 -0.571 1.00 93.56 189 ALA A C 1
ATOM 1377 O O . ALA A 1 189 ? 0.102 0.062 -0.371 1.00 93.56 189 ALA A O 1
ATOM 1378 N N . TRP A 1 190 ? 2.326 0.297 -0.498 1.00 92.88 190 TRP A N 1
ATOM 1379 C CA . TRP A 1 190 ? 2.329 1.742 -0.270 1.00 92.88 190 TRP A CA 1
ATOM 1380 C C . TRP A 1 190 ? 1.707 2.515 -1.440 1.00 92.88 190 TRP A C 1
ATOM 1382 O O . TRP A 1 190 ? 0.830 3.346 -1.203 1.00 92.88 190 TRP A O 1
ATOM 1392 N N . LEU A 1 191 ? 2.059 2.192 -2.690 1.00 91.44 191 LEU A N 1
ATOM 1393 C CA . LEU A 1 191 ? 1.426 2.783 -3.878 1.00 91.44 191 LEU A CA 1
ATOM 1394 C C . LEU A 1 191 ? -0.091 2.540 -3.897 1.00 91.44 191 LEU A C 1
ATOM 1396 O O . LEU A 1 191 ? -0.856 3.475 -4.131 1.00 91.44 191 LEU A O 1
ATOM 1400 N N . ARG A 1 192 ? -0.549 1.324 -3.559 1.00 92.81 192 ARG A N 1
ATOM 1401 C CA . ARG A 1 192 ? -1.987 1.040 -3.400 1.00 92.81 192 ARG A CA 1
ATOM 1402 C C . ARG A 1 192 ? -2.646 1.911 -2.344 1.00 92.81 192 ARG A C 1
ATOM 1404 O O . ARG A 1 192 ? -3.726 2.440 -2.590 1.00 92.81 192 ARG A O 1
ATOM 1411 N N . ALA A 1 193 ? -1.996 2.089 -1.198 1.00 94.06 193 ALA A N 1
ATOM 1412 C CA . ALA A 1 193 ? -2.512 2.952 -0.148 1.00 94.06 193 ALA A CA 1
ATOM 1413 C C . ALA A 1 193 ? -2.639 4.406 -0.631 1.00 94.06 193 ALA A C 1
ATOM 1415 O O . ALA A 1 193 ? -3.663 5.041 -0.394 1.00 94.06 193 ALA A O 1
ATOM 1416 N N . ARG A 1 194 ? -1.647 4.916 -1.376 1.00 91.88 194 ARG A N 1
ATOM 1417 C CA . ARG A 1 194 ? -1.686 6.254 -1.992 1.00 91.88 194 ARG A CA 1
ATOM 1418 C C . ARG A 1 194 ? -2.821 6.395 -3.014 1.00 91.88 194 ARG A C 1
ATOM 1420 O O . ARG A 1 194 ? -3.531 7.394 -2.965 1.00 91.88 194 ARG A O 1
ATOM 1427 N N . TRP A 1 195 ? -3.047 5.405 -3.881 1.00 91.38 195 TRP A N 1
ATOM 1428 C CA . TRP A 1 195 ? -4.181 5.423 -4.817 1.00 91.38 195 TRP A CA 1
ATOM 1429 C C . TRP A 1 195 ? -5.541 5.314 -4.120 1.00 91.38 195 TRP A C 1
ATOM 1431 O O . TRP A 1 195 ? -6.483 5.981 -4.543 1.00 91.38 195 TRP A O 1
ATOM 1441 N N . ALA A 1 196 ? -5.657 4.538 -3.038 1.00 93.00 196 ALA A N 1
ATOM 1442 C CA . ALA A 1 196 ? -6.871 4.498 -2.223 1.00 93.00 196 ALA A CA 1
ATOM 1443 C C . ALA A 1 196 ? -7.156 5.869 -1.582 1.00 93.00 196 ALA A C 1
ATOM 1445 O O . ALA A 1 196 ? -8.268 6.373 -1.694 1.00 93.00 196 ALA A O 1
ATOM 1446 N N . LEU A 1 197 ? -6.138 6.523 -1.005 1.00 94.00 197 LEU A N 1
ATOM 1447 C CA . LEU A 1 197 ? -6.259 7.890 -0.485 1.00 94.00 197 LEU A CA 1
ATOM 1448 C C . LEU A 1 197 ? -6.660 8.905 -1.569 1.00 94.00 197 LEU A C 1
ATOM 1450 O O . LEU A 1 197 ? -7.486 9.771 -1.298 1.00 94.00 197 LEU A O 1
ATOM 1454 N N . GLN A 1 198 ? -6.107 8.810 -2.783 1.00 92.06 198 GLN A N 1
ATOM 1455 C CA . GLN A 1 198 ? -6.497 9.692 -3.890 1.00 92.06 198 GLN A CA 1
ATOM 1456 C C . GLN A 1 198 ? -7.952 9.451 -4.311 1.00 92.06 198 GLN A C 1
ATOM 1458 O O . GLN A 1 198 ? -8.717 10.399 -4.418 1.00 92.06 198 GLN A O 1
ATOM 1463 N N . THR A 1 199 ? -8.357 8.186 -4.456 1.00 91.44 199 THR A N 1
ATOM 1464 C CA . THR A 1 199 ? -9.741 7.808 -4.797 1.00 91.44 199 THR A CA 1
ATOM 1465 C C . THR A 1 199 ? -10.735 8.335 -3.756 1.00 91.44 199 THR A C 1
ATOM 1467 O O . THR A 1 199 ? -11.811 8.815 -4.103 1.00 91.44 199 THR A O 1
ATOM 1470 N N . ASP A 1 200 ? -10.363 8.287 -2.476 1.00 93.12 200 ASP A 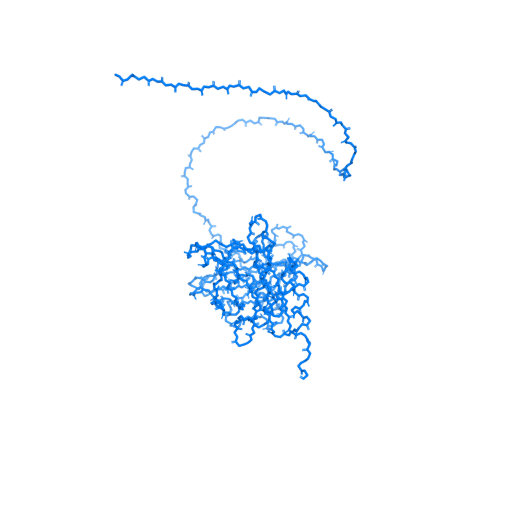N 1
ATOM 1471 C CA . ASP A 1 200 ? -11.147 8.849 -1.378 1.00 93.12 200 ASP A CA 1
ATOM 1472 C C . ASP A 1 200 ? -11.200 10.391 -1.437 1.00 93.12 200 ASP A C 1
ATOM 1474 O O . ASP A 1 200 ? -12.246 10.981 -1.155 1.00 93.12 200 ASP A O 1
ATOM 1478 N N . ALA A 1 201 ? -10.101 11.047 -1.830 1.00 94.00 201 ALA A N 1
ATOM 1479 C CA . ALA A 1 201 ? -10.029 12.498 -2.020 1.00 94.00 201 ALA A CA 1
ATOM 1480 C C . ALA A 1 201 ? -10.911 12.983 -3.175 1.00 94.00 201 ALA A C 1
ATOM 1482 O O . ALA A 1 201 ? -11.644 13.960 -3.023 1.00 94.00 201 ALA A O 1
ATOM 1483 N N . ASP A 1 202 ? -10.908 12.256 -4.293 1.00 92.62 202 ASP A N 1
ATOM 1484 C CA . ASP A 1 202 ? -11.757 12.521 -5.458 1.00 92.62 202 ASP A CA 1
ATOM 1485 C C . ASP A 1 202 ? -13.257 12.364 -5.113 1.00 92.62 202 ASP A C 1
ATOM 1487 O O . ASP A 1 202 ? -14.118 12.992 -5.727 1.00 92.62 202 ASP A O 1
ATOM 1491 N N . GLN A 1 203 ? -13.576 11.573 -4.078 1.00 92.88 203 GLN A N 1
ATOM 1492 C CA . GLN A 1 203 ? -14.916 11.423 -3.489 1.00 92.88 203 GLN A CA 1
ATOM 1493 C C . GLN A 1 203 ? -15.222 12.446 -2.372 1.00 92.88 203 GLN A C 1
ATOM 1495 O O . GLN A 1 203 ? -16.253 12.348 -1.703 1.00 92.88 203 GLN A O 1
ATOM 1500 N N . GLY A 1 204 ? -14.347 13.431 -2.150 1.00 94.12 204 GLY A N 1
ATOM 1501 C CA . GLY A 1 204 ? -14.538 14.511 -1.178 1.00 94.12 204 GLY A CA 1
ATOM 1502 C C . GLY A 1 204 ? -14.183 14.166 0.272 1.00 94.12 204 GLY A C 1
ATOM 1503 O O . GLY A 1 204 ? -14.498 14.948 1.172 1.00 94.12 204 GLY A O 1
ATOM 1504 N N . ALA A 1 205 ? -13.536 13.026 0.537 1.00 95.19 205 ALA A N 1
ATOM 1505 C CA . ALA A 1 205 ? -12.917 12.773 1.837 1.00 95.19 205 ALA A CA 1
ATOM 1506 C C . ALA A 1 205 ? -11.555 13.481 1.949 1.00 95.19 205 ALA A C 1
ATOM 1508 O O . ALA A 1 205 ? -10.909 13.815 0.962 1.00 95.19 205 ALA A O 1
ATOM 1509 N N . ARG A 1 206 ? -11.082 13.701 3.174 1.00 95.50 206 ARG A N 1
ATOM 1510 C CA . ARG A 1 206 ? -9.743 14.219 3.468 1.00 95.50 206 ARG A CA 1
ATOM 1511 C C . ARG A 1 206 ? -8.793 13.048 3.758 1.00 95.50 206 ARG A C 1
ATOM 1513 O O . ARG A 1 206 ? -8.986 12.390 4.781 1.00 95.50 206 ARG A O 1
ATOM 1520 N N . PRO A 1 207 ? -7.758 12.792 2.940 1.00 95.44 207 PRO A N 1
ATOM 1521 C CA . PRO A 1 207 ? -6.735 11.791 3.244 1.00 95.44 207 PRO A CA 1
ATOM 1522 C C . PRO A 1 207 ? -6.026 12.035 4.581 1.00 95.44 207 PRO A C 1
ATOM 1524 O O . PRO A 1 207 ? -5.724 13.181 4.915 1.00 95.44 207 PRO A O 1
ATOM 1527 N N . LEU A 1 208 ? -5.700 10.956 5.298 1.00 95.00 208 LEU A N 1
ATOM 1528 C CA . LEU A 1 208 ? -4.854 10.956 6.499 1.00 95.00 208 LEU A CA 1
ATOM 1529 C C . LEU A 1 208 ? -3.615 10.059 6.263 1.00 95.00 208 LEU A C 1
ATOM 1531 O O . LEU A 1 208 ? -3.538 8.934 6.780 1.00 95.00 208 LEU A O 1
ATOM 1535 N N . PRO A 1 209 ? -2.646 10.492 5.428 1.00 91.56 209 PRO A N 1
ATOM 1536 C CA . PRO A 1 209 ? -1.457 9.701 5.100 1.00 91.56 209 PRO A CA 1
ATOM 1537 C C . PRO A 1 209 ? -0.607 9.338 6.330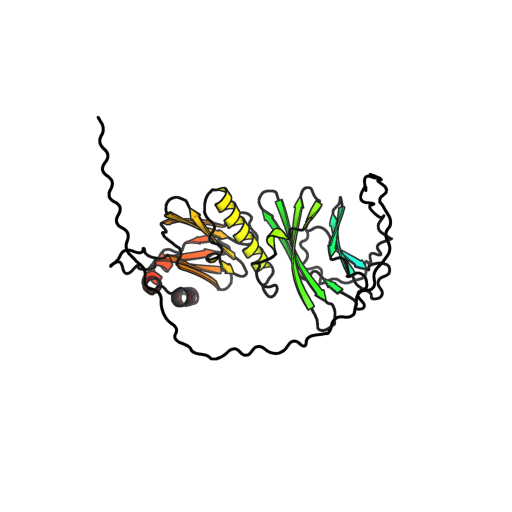 1.00 91.56 209 PRO A C 1
ATOM 1539 O O . PRO A 1 209 ? -0.029 8.257 6.366 1.00 91.56 209 PRO A O 1
ATOM 1542 N N . GLU A 1 210 ? -0.586 10.174 7.367 1.00 91.44 210 GLU A N 1
ATOM 1543 C CA . GLU A 1 210 ? 0.083 9.932 8.652 1.00 91.44 210 GLU A CA 1
ATOM 1544 C C . GLU A 1 210 ? -0.511 8.758 9.455 1.00 91.44 210 GLU A C 1
ATOM 1546 O O . GLU A 1 210 ? 0.142 8.195 10.334 1.00 91.44 210 GLU A O 1
ATOM 1551 N N . HIS A 1 211 ? -1.746 8.363 9.135 1.00 93.69 211 HIS A N 1
ATOM 1552 C CA . HIS A 1 211 ? -2.450 7.227 9.731 1.00 93.69 211 HIS A CA 1
ATOM 1553 C C . HIS A 1 211 ? -2.536 6.013 8.796 1.00 93.69 211 HIS A C 1
ATOM 1555 O O . HIS A 1 211 ? -3.124 4.995 9.166 1.00 93.69 211 HIS A O 1
ATOM 1561 N N . THR A 1 212 ? -1.923 6.101 7.616 1.00 92.62 212 THR A N 1
ATOM 1562 C CA . THR A 1 212 ? -1.841 5.024 6.630 1.00 92.62 212 THR A CA 1
ATOM 1563 C C . THR A 1 212 ? -0.635 4.130 6.921 1.00 92.62 212 THR A C 1
ATOM 1565 O O . THR A 1 212 ? 0.469 4.616 7.154 1.00 92.62 212 THR A O 1
ATOM 1568 N N . VAL A 1 213 ? -0.830 2.808 6.927 1.00 95.00 213 VAL A N 1
ATOM 1569 C CA . VAL A 1 213 ? 0.206 1.838 7.325 1.00 95.00 213 VAL A CA 1
ATOM 1570 C C . VAL A 1 213 ? 0.306 0.693 6.325 1.00 95.00 213 VAL A C 1
ATOM 1572 O O . VAL A 1 213 ? -0.702 0.170 5.854 1.00 95.00 213 VAL A O 1
ATOM 1575 N N . THR A 1 214 ? 1.537 0.264 6.040 1.00 95.50 214 THR A N 1
ATOM 1576 C CA . THR A 1 214 ? 1.833 -0.890 5.187 1.00 95.50 214 THR A CA 1
ATOM 1577 C C . THR A 1 214 ? 2.517 -2.013 5.954 1.00 95.50 214 THR A C 1
ATOM 1579 O O . THR A 1 214 ? 3.282 -1.806 6.895 1.00 95.50 214 THR A O 1
ATOM 1582 N N . THR A 1 215 ? 2.247 -3.229 5.502 1.00 95.06 215 THR A N 1
ATOM 1583 C CA . THR A 1 215 ? 2.983 -4.458 5.811 1.00 95.06 215 THR A CA 1
ATOM 1584 C C . THR A 1 215 ? 3.624 -4.966 4.511 1.00 95.06 215 THR A C 1
ATOM 1586 O O . THR A 1 215 ? 3.298 -4.442 3.442 1.00 95.06 215 THR A O 1
ATOM 1589 N N . PRO A 1 216 ? 4.497 -5.987 4.539 1.00 91.62 216 PRO A N 1
ATOM 1590 C CA . PRO A 1 216 ? 5.070 -6.541 3.312 1.00 91.62 216 PRO A CA 1
ATOM 1591 C C . PRO A 1 216 ? 4.059 -7.084 2.288 1.00 91.62 216 PRO A C 1
ATOM 1593 O O . PRO A 1 216 ? 4.416 -7.172 1.117 1.00 91.62 216 PRO A O 1
ATOM 1596 N N . SER A 1 217 ? 2.827 -7.425 2.687 1.00 91.88 217 SER A N 1
ATOM 1597 C CA . SER A 1 217 ? 1.793 -8.005 1.808 1.00 91.88 217 SER A CA 1
ATOM 1598 C C . SER A 1 217 ? 0.464 -7.239 1.742 1.00 91.88 217 SER A C 1
ATOM 1600 O O . SER A 1 217 ? -0.406 -7.621 0.966 1.00 91.88 217 SER A O 1
ATOM 1602 N N . ALA A 1 218 ? 0.266 -6.181 2.532 1.00 97.12 218 ALA A N 1
ATOM 1603 C CA . ALA A 1 218 ? -1.010 -5.460 2.598 1.00 97.12 218 ALA A CA 1
ATOM 1604 C C . ALA A 1 218 ? -0.856 -4.013 3.076 1.00 97.12 218 ALA A C 1
ATOM 1606 O O . ALA A 1 218 ? 0.154 -3.647 3.683 1.00 97.12 218 ALA A O 1
ATOM 1607 N N . TYR A 1 219 ? -1.907 -3.220 2.889 1.00 97.25 219 TYR A N 1
ATOM 1608 C CA . TYR A 1 219 ? -2.018 -1.847 3.371 1.00 97.25 219 TYR A CA 1
ATOM 1609 C C . TYR A 1 219 ? -3.341 -1.588 4.099 1.00 97.25 219 TYR A C 1
ATOM 1611 O O . TYR A 1 219 ? -4.336 -2.280 3.876 1.00 97.25 219 TYR A O 1
ATOM 1619 N N . LEU A 1 220 ? -3.336 -0.537 4.917 1.00 98.12 220 LEU A N 1
ATOM 1620 C CA . LEU A 1 220 ? -4.511 0.138 5.452 1.00 98.12 220 LEU A CA 1
ATOM 1621 C C . LEU A 1 220 ? -4.352 1.641 5.192 1.00 98.12 220 LEU A C 1
ATOM 1623 O O . LEU A 1 220 ? -3.491 2.281 5.796 1.00 98.12 220 LEU A O 1
ATOM 1627 N N . ALA A 1 221 ? -5.170 2.182 4.294 1.00 97.44 221 ALA A N 1
ATOM 1628 C CA . ALA A 1 221 ? -5.325 3.609 4.041 1.00 97.44 221 ALA A CA 1
ATOM 1629 C C . ALA A 1 221 ? -6.474 4.174 4.886 1.00 97.44 221 ALA A C 1
ATOM 1631 O O . ALA A 1 221 ? -7.457 3.476 5.158 1.00 97.44 221 ALA A O 1
ATOM 1632 N N . VAL A 1 222 ? -6.339 5.430 5.313 1.00 97.25 222 VAL A N 1
ATOM 1633 C CA . VAL A 1 222 ? -7.298 6.082 6.212 1.00 97.25 222 VAL A CA 1
ATOM 1634 C C . VAL A 1 222 ? -7.637 7.484 5.718 1.00 97.25 222 VAL A C 1
ATOM 1636 O O . VAL A 1 222 ? -6.743 8.286 5.457 1.00 97.25 222 VAL A O 1
ATOM 1639 N N . SER A 1 223 ? -8.931 7.787 5.645 1.00 97.12 223 SER A N 1
ATOM 1640 C CA . SER A 1 223 ? -9.465 9.066 5.161 1.00 97.12 223 SER A CA 1
ATOM 1641 C C . SER A 1 223 ? -10.589 9.546 6.081 1.00 97.12 223 SER A C 1
ATOM 1643 O O . SER A 1 223 ? -11.331 8.736 6.628 1.00 97.12 223 SER A O 1
ATOM 1645 N N . GLN A 1 224 ? -10.771 10.853 6.248 1.00 95.44 224 GLN A N 1
ATOM 1646 C CA . GLN A 1 224 ? -11.877 11.437 7.010 1.00 95.44 224 GLN A CA 1
ATOM 1647 C C . GLN A 1 224 ? -12.956 11.964 6.059 1.00 95.44 224 GLN A C 1
ATOM 1649 O O . GLN A 1 224 ? -12.711 12.880 5.278 1.00 95.44 224 GLN A O 1
ATOM 1654 N N . LYS A 1 225 ? -14.161 11.397 6.117 1.00 93.69 225 LYS A N 1
ATOM 1655 C CA . LYS A 1 225 ? -15.318 11.857 5.342 1.00 93.69 225 LYS A CA 1
ATOM 1656 C C . LYS A 1 225 ? -15.915 13.145 5.927 1.00 93.69 225 LYS A C 1
ATOM 1658 O O . LYS A 1 225 ? -15.859 13.345 7.148 1.00 93.69 225 LYS A O 1
ATOM 1663 N N . PRO A 1 226 ? -16.563 13.980 5.093 1.00 86.25 226 PRO A N 1
ATOM 1664 C CA . PRO A 1 226 ? -17.471 15.018 5.569 1.00 86.25 226 PRO A CA 1
ATOM 1665 C C . PRO A 1 226 ? -18.505 14.426 6.539 1.00 86.25 226 PRO A C 1
ATOM 1667 O O . PRO A 1 226 ? -19.005 13.324 6.320 1.00 86.25 226 PRO A O 1
ATOM 1670 N N . GLY A 1 227 ? -18.816 15.144 7.622 1.00 83.88 227 GLY A N 1
ATOM 1671 C CA . GLY A 1 227 ? -19.771 14.681 8.640 1.00 83.88 227 GLY A CA 1
ATOM 1672 C C . GLY A 1 227 ? -19.183 13.857 9.797 1.00 83.88 227 GLY A C 1
ATOM 1673 O O . GLY A 1 227 ? -19.945 13.223 10.519 1.00 83.88 227 GLY A O 1
ATOM 1674 N N . GLY A 1 228 ? -17.861 13.862 10.014 1.00 85.94 228 GLY A N 1
ATOM 1675 C CA . GLY A 1 228 ? -17.264 13.307 11.244 1.00 85.94 228 GLY A CA 1
ATOM 1676 C C . GLY A 1 228 ? -17.196 11.777 11.278 1.00 85.94 228 GLY A C 1
ATOM 1677 O O . GLY A 1 228 ? -17.503 11.144 12.288 1.00 85.94 228 GLY A O 1
ATOM 1678 N N . SER A 1 229 ? -16.825 11.163 10.154 1.00 93.31 229 SER A N 1
ATOM 1679 C CA . SER A 1 229 ? -16.591 9.718 10.055 1.00 93.31 229 SER A CA 1
ATOM 1680 C C . SER A 1 229 ? -15.254 9.423 9.383 1.00 93.31 229 SER A C 1
ATOM 1682 O O . SER A 1 229 ? -14.831 10.152 8.491 1.00 93.31 229 SER A O 1
ATOM 1684 N N . CYS A 1 230 ? -14.597 8.339 9.777 1.00 95.38 230 CYS A N 1
ATOM 1685 C CA . CYS A 1 230 ? -13.363 7.853 9.171 1.00 95.38 230 CYS A CA 1
ATOM 1686 C C . CYS A 1 230 ? -13.686 6.680 8.254 1.00 95.38 230 CYS A C 1
ATOM 1688 O O . CYS A 1 230 ? -14.375 5.746 8.663 1.00 95.38 230 CYS A O 1
ATOM 1690 N N . GLN A 1 231 ? -13.154 6.711 7.039 1.00 96.94 231 GLN A N 1
ATOM 1691 C CA . GLN A 1 231 ? -13.097 5.571 6.143 1.00 96.94 231 GLN A CA 1
ATOM 1692 C C . GLN A 1 231 ? -11.760 4.842 6.299 1.00 96.94 231 GLN A C 1
ATOM 1694 O O . GLN A 1 231 ? -10.698 5.463 6.350 1.00 96.94 231 GLN A O 1
ATOM 1699 N N . PHE A 1 232 ? -11.842 3.517 6.345 1.00 97.56 232 PHE A N 1
ATOM 1700 C CA . PHE A 1 232 ? -10.722 2.593 6.440 1.00 97.56 232 PHE A CA 1
ATOM 1701 C C . PHE A 1 232 ? -10.746 1.689 5.211 1.00 97.56 232 PHE A C 1
ATOM 1703 O O . PHE A 1 232 ? -11.670 0.889 5.047 1.00 97.56 232 PHE A O 1
ATOM 1710 N N . SER A 1 233 ? -9.737 1.839 4.355 1.00 97.88 233 SER A N 1
ATOM 1711 C CA . SER A 1 233 ? -9.605 1.137 3.077 1.00 97.88 233 SER A CA 1
ATOM 1712 C C . SER A 1 233 ? -8.396 0.204 3.156 1.00 97.88 233 SER A C 1
ATOM 1714 O O . SER A 1 233 ? -7.256 0.667 3.159 1.00 97.88 233 SER A O 1
ATOM 1716 N N . ALA A 1 234 ? -8.622 -1.107 3.256 1.00 97.50 234 ALA A N 1
ATOM 1717 C CA . ALA A 1 234 ? -7.564 -2.108 3.407 1.00 97.50 234 ALA A CA 1
ATOM 1718 C C . ALA A 1 234 ? -7.502 -3.055 2.203 1.00 97.50 234 ALA A C 1
ATOM 1720 O O . ALA A 1 234 ? -8.530 -3.436 1.644 1.00 97.50 234 ALA A O 1
ATOM 1721 N N . GLY A 1 235 ? -6.301 -3.474 1.809 1.00 96.62 235 GLY A N 1
ATOM 1722 C CA . GLY A 1 235 ? -6.116 -4.326 0.635 1.00 96.62 235 GLY A CA 1
ATOM 1723 C C . GLY A 1 235 ? -4.698 -4.858 0.469 1.00 96.62 235 GLY A C 1
ATOM 1724 O O . GLY A 1 235 ? -3.852 -4.707 1.349 1.00 96.62 235 GLY A O 1
ATOM 1725 N N . THR A 1 236 ? -4.447 -5.481 -0.678 1.00 95.19 236 THR A N 1
ATOM 1726 C CA . THR A 1 236 ? -3.177 -6.118 -1.056 1.00 95.19 236 THR A CA 1
ATOM 1727 C C . THR A 1 236 ? -2.619 -5.496 -2.348 1.00 95.19 236 THR A C 1
ATOM 1729 O O . THR A 1 236 ? -3.383 -4.902 -3.113 1.00 95.19 236 THR A O 1
ATOM 1732 N N . PRO A 1 237 ? -1.297 -5.569 -2.615 1.00 91.25 237 PRO A N 1
ATOM 1733 C CA . PRO A 1 237 ? -0.685 -4.947 -3.794 1.00 91.25 237 PRO A CA 1
ATOM 1734 C C . PRO A 1 237 ? -1.180 -5.517 -5.134 1.00 91.25 237 PRO A C 1
ATOM 1736 O O . PRO A 1 237 ? -1.298 -4.773 -6.110 1.00 91.25 237 PRO A O 1
ATOM 1739 N N . ASP A 1 238 ? -1.519 -6.807 -5.174 1.00 87.69 238 ASP A N 1
ATOM 1740 C CA . ASP A 1 238 ? -1.969 -7.536 -6.366 1.00 87.69 238 ASP A CA 1
ATOM 1741 C C . ASP A 1 238 ? -3.347 -7.093 -6.885 1.00 87.69 238 ASP A C 1
ATOM 1743 O O . ASP A 1 238 ? -3.664 -7.345 -8.047 1.00 87.69 238 ASP A O 1
ATOM 1747 N N . ARG A 1 239 ? -4.163 -6.401 -6.074 1.00 89.00 239 ARG A N 1
ATOM 1748 C CA . ARG A 1 239 ? -5.541 -6.033 -6.443 1.00 89.00 239 ARG A CA 1
ATOM 1749 C C . ARG A 1 239 ? -5.718 -4.532 -6.698 1.00 89.00 239 ARG A C 1
ATOM 1751 O O . ARG A 1 239 ? -5.168 -3.725 -5.951 1.00 89.00 239 ARG A O 1
ATOM 1758 N N . PRO A 1 240 ? -6.501 -4.140 -7.726 1.00 86.19 240 PRO A N 1
ATOM 1759 C CA . PRO A 1 240 ? -6.784 -2.735 -8.030 1.00 86.19 240 PRO A CA 1
ATOM 1760 C C . PRO A 1 240 ? -7.674 -2.065 -6.977 1.00 86.19 240 PRO A C 1
ATOM 1762 O O . PRO A 1 240 ? -7.439 -0.920 -6.605 1.00 86.19 240 PRO A O 1
ATOM 1765 N N . ALA A 1 241 ? -8.694 -2.778 -6.497 1.00 88.81 241 ALA A N 1
ATOM 1766 C CA . ALA A 1 241 ? -9.642 -2.284 -5.505 1.00 88.81 241 ALA A CA 1
ATOM 1767 C C . ALA A 1 241 ? -9.252 -2.735 -4.083 1.00 88.81 241 ALA A C 1
ATOM 1769 O O . ALA A 1 241 ? -8.698 -3.832 -3.927 1.00 88.81 241 ALA A O 1
ATOM 1770 N N . PRO A 1 242 ? -9.578 -1.947 -3.038 1.00 92.31 242 PRO A N 1
ATOM 1771 C CA . PRO A 1 242 ? -9.508 -2.403 -1.653 1.00 92.31 242 PRO A CA 1
ATOM 1772 C C . PRO A 1 242 ? -10.306 -3.697 -1.443 1.00 92.31 242 PRO A C 1
ATOM 1774 O O . PRO A 1 242 ? -11.369 -3.900 -2.025 1.00 92.31 242 PRO A O 1
ATOM 1777 N N . LEU A 1 243 ? -9.794 -4.570 -0.577 1.00 95.19 243 LEU A N 1
ATOM 1778 C CA . LEU A 1 243 ? -10.477 -5.792 -0.144 1.00 95.19 243 LEU A CA 1
ATOM 1779 C C . LEU A 1 243 ? -11.498 -5.533 0.969 1.00 95.19 243 LEU A C 1
ATOM 1781 O O . LEU A 1 243 ? -12.386 -6.353 1.187 1.00 95.19 243 LEU A O 1
ATOM 1785 N N . LEU A 1 244 ? -11.341 -4.423 1.689 1.00 96.62 244 LEU A N 1
ATOM 1786 C CA . LEU A 1 244 ? -12.246 -3.939 2.720 1.00 96.62 244 LEU A CA 1
ATOM 1787 C C . LEU A 1 244 ? -12.329 -2.418 2.611 1.00 96.62 244 LEU A C 1
ATOM 1789 O O . LEU A 1 244 ? -11.299 -1.751 2.524 1.00 96.62 244 LEU A O 1
ATOM 1793 N N . GLN A 1 245 ? -13.541 -1.879 2.672 1.00 96.31 245 GLN A N 1
ATOM 1794 C CA . GLN A 1 245 ? -13.788 -0.447 2.785 1.00 96.31 245 GLN A CA 1
ATOM 1795 C C . GLN A 1 245 ? -14.930 -0.254 3.782 1.00 96.31 245 GLN A C 1
ATOM 1797 O O . GLN A 1 245 ? -16.074 -0.602 3.499 1.00 96.31 245 GLN A O 1
ATOM 1802 N N . VAL A 1 246 ? -14.616 0.244 4.978 1.00 96.25 246 VAL A N 1
ATOM 1803 C CA . VAL A 1 246 ? -15.600 0.461 6.055 1.00 96.25 246 VAL A CA 1
ATOM 1804 C C . VAL A 1 246 ? -15.545 1.893 6.554 1.00 96.25 246 VAL A C 1
ATOM 1806 O O . VAL A 1 246 ? -14.525 2.566 6.433 1.00 96.25 246 VAL A O 1
ATOM 1809 N N . THR A 1 247 ? -16.658 2.387 7.091 1.00 95.44 247 THR A N 1
ATOM 1810 C CA . THR A 1 247 ? -16.761 3.738 7.653 1.00 95.44 247 THR A CA 1
ATOM 1811 C C . THR A 1 247 ? -17.223 3.647 9.103 1.00 95.44 247 THR A C 1
ATOM 1813 O O . THR A 1 247 ? -18.243 3.021 9.374 1.00 95.44 247 THR A O 1
ATOM 1816 N N . HIS A 1 248 ? -16.492 4.287 10.015 1.00 94.25 248 HIS A N 1
ATOM 1817 C CA . HIS A 1 248 ? -16.830 4.384 11.440 1.00 94.25 248 HIS A CA 1
ATOM 1818 C C . HIS A 1 248 ? -16.953 5.853 11.858 1.00 94.25 248 HIS A C 1
ATOM 1820 O O . HIS A 1 248 ? -16.180 6.675 11.356 1.00 94.25 248 HIS A O 1
ATOM 1826 N N . PRO A 1 249 ? -17.853 6.213 12.791 1.00 91.19 249 PRO A N 1
ATOM 1827 C CA . PRO A 1 249 ? -17.858 7.541 13.403 1.00 91.19 249 PRO A CA 1
ATOM 1828 C C . PRO A 1 249 ? -16.482 7.867 14.001 1.00 91.19 249 PRO A C 1
ATOM 1830 O O . PRO A 1 249 ? -15.910 7.054 14.727 1.00 91.19 249 PRO A O 1
ATOM 1833 N N . CYS A 1 250 ? -15.928 9.041 13.691 1.00 87.75 250 CYS A N 1
ATOM 1834 C CA . CYS A 1 250 ? -14.649 9.473 14.247 1.00 87.75 250 CYS A CA 1
ATOM 1835 C C . CYS A 1 250 ? -14.554 11.003 14.322 1.00 87.75 250 CYS A C 1
ATOM 1837 O O . CYS A 1 250 ? -14.777 11.718 13.345 1.00 87.75 250 CYS A O 1
ATOM 1839 N N . GLU A 1 251 ? -14.130 11.512 15.476 1.00 84.00 251 GLU A N 1
ATOM 1840 C CA . GLU A 1 251 ? -13.655 12.896 15.586 1.00 84.00 251 GLU A CA 1
ATOM 1841 C C . GLU A 1 251 ? -12.225 12.996 15.031 1.00 84.00 251 GLU A C 1
ATOM 1843 O O . GLU A 1 251 ? -11.909 13.865 14.218 1.00 84.00 251 GLU A O 1
ATOM 1848 N N . ARG A 1 252 ? -11.369 12.046 15.431 1.00 89.00 252 ARG A N 1
ATOM 1849 C CA . ARG A 1 252 ? -9.980 11.916 14.982 1.00 89.00 252 ARG A CA 1
ATOM 1850 C C . ARG A 1 252 ? -9.469 10.485 15.118 1.00 89.00 252 ARG A C 1
ATOM 1852 O O . ARG A 1 252 ? -9.856 9.756 16.035 1.00 89.00 252 ARG A O 1
ATOM 1859 N N . VAL A 1 253 ? -8.509 10.125 14.276 1.00 93.25 253 VAL A N 1
ATOM 1860 C CA . VAL A 1 253 ? -7.610 8.999 14.547 1.00 93.25 253 VAL A CA 1
ATOM 1861 C C . VAL A 1 253 ? -6.511 9.500 15.482 1.00 93.25 253 VAL A C 1
ATOM 1863 O O . VAL A 1 253 ? -6.004 10.605 15.315 1.00 93.25 253 VAL A O 1
ATOM 1866 N N . ALA A 1 254 ? -6.183 8.733 16.519 1.00 93.00 254 ALA A N 1
ATOM 1867 C CA . ALA A 1 254 ? -5.075 9.051 17.416 1.00 93.00 254 ALA A CA 1
ATOM 1868 C C . ALA A 1 254 ? -3.776 8.389 16.941 1.00 93.00 254 ALA A C 1
ATOM 1870 O O . ALA A 1 254 ? -2.714 9.002 17.010 1.00 93.00 254 ALA A O 1
ATOM 1871 N N . ALA A 1 255 ? -3.855 7.144 16.460 1.00 95.06 255 ALA A N 1
ATOM 1872 C CA . ALA A 1 255 ? -2.725 6.414 15.892 1.00 95.06 255 ALA A CA 1
ATOM 1873 C C . ALA A 1 255 ? -3.179 5.161 15.125 1.00 95.06 255 ALA A C 1
ATOM 1875 O O . ALA A 1 255 ? -4.212 4.573 15.440 1.00 95.06 255 ALA A O 1
ATOM 1876 N N . THR A 1 256 ? -2.337 4.695 14.204 1.00 97.00 256 THR A N 1
ATOM 1877 C CA . THR A 1 256 ? -2.493 3.415 13.496 1.00 97.00 256 THR A CA 1
ATOM 1878 C C . THR A 1 256 ? -1.204 2.609 13.631 1.00 97.00 256 THR A C 1
ATOM 1880 O O . THR A 1 256 ? -0.112 3.175 13.686 1.00 97.00 256 THR A O 1
ATOM 1883 N N . SER A 1 257 ? -1.290 1.282 13.676 1.00 97.56 257 SER A N 1
ATOM 1884 C CA . SER A 1 257 ? -0.124 0.411 13.514 1.00 97.56 257 SER A CA 1
ATOM 1885 C C . SER A 1 257 ? -0.508 -0.901 12.840 1.00 97.56 257 SER A C 1
ATOM 1887 O O . SER A 1 257 ? -1.671 -1.295 12.838 1.00 97.56 257 SER A O 1
ATOM 1889 N N . GLY A 1 258 ? 0.482 -1.597 12.290 1.00 97.12 258 GLY A N 1
ATOM 1890 C CA . GLY A 1 258 ? 0.299 -2.890 11.647 1.00 97.12 258 GLY A CA 1
ATOM 1891 C C . GLY A 1 258 ? 1.509 -3.797 11.826 1.00 97.12 258 GLY A C 1
ATOM 1892 O O . GLY A 1 258 ? 2.604 -3.345 12.175 1.00 97.12 258 GLY A O 1
ATOM 1893 N N . PHE A 1 259 ? 1.291 -5.090 11.625 1.00 97.19 259 PHE A N 1
ATOM 1894 C CA . PHE A 1 259 ? 2.314 -6.130 11.605 1.00 97.19 259 PHE A CA 1
ATOM 1895 C C . PHE A 1 259 ? 1.838 -7.306 10.745 1.00 97.19 259 PHE A C 1
ATOM 1897 O O . PHE A 1 259 ? 0.645 -7.463 10.503 1.00 97.19 259 PHE A O 1
ATOM 1904 N N . GLN A 1 260 ? 2.768 -8.139 10.289 1.00 96.00 260 GLN A N 1
ATOM 1905 C CA . GLN A 1 260 ? 2.450 -9.369 9.570 1.00 96.00 260 GLN A CA 1
ATOM 1906 C C . GLN A 1 260 ? 2.726 -10.577 10.469 1.00 96.00 260 GLN A C 1
ATOM 1908 O O . GLN A 1 260 ? 3.735 -10.605 11.175 1.00 96.00 260 GLN A O 1
ATOM 1913 N N . GLN A 1 261 ? 1.834 -11.563 10.437 1.00 94.88 261 GLN A N 1
ATOM 1914 C CA . GLN A 1 261 ? 1.941 -12.828 11.154 1.00 94.88 261 GLN A CA 1
ATOM 1915 C C . GLN A 1 261 ? 1.693 -13.968 10.158 1.00 94.88 261 GLN A C 1
ATOM 1917 O O . GLN A 1 261 ? 0.558 -14.296 9.823 1.00 94.88 261 GLN A O 1
ATOM 1922 N N . GLY A 1 262 ? 2.772 -14.558 9.635 1.00 92.81 262 GLY A N 1
ATOM 1923 C CA . GLY A 1 262 ? 2.677 -15.533 8.546 1.00 92.81 262 GLY A CA 1
ATOM 1924 C C . GLY A 1 262 ? 2.085 -14.904 7.279 1.00 92.81 262 GLY A C 1
ATOM 1925 O O . GLY A 1 262 ? 2.625 -13.927 6.762 1.00 92.81 262 GLY A O 1
ATOM 1926 N N . ALA A 1 263 ? 0.976 -15.457 6.784 1.00 92.69 263 ALA A N 1
ATOM 1927 C CA . ALA A 1 263 ? 0.260 -14.943 5.612 1.00 92.69 263 ALA A CA 1
ATOM 1928 C C . ALA A 1 263 ? -0.761 -13.830 5.935 1.00 92.69 263 ALA A C 1
ATOM 1930 O O . ALA A 1 263 ? -1.339 -13.258 5.014 1.00 92.69 263 ALA A O 1
ATOM 1931 N N . GLU A 1 264 ? -1.007 -13.533 7.214 1.00 96.50 264 GLU A N 1
ATOM 1932 C CA . GLU A 1 264 ? -1.995 -12.537 7.638 1.00 96.50 264 GLU A CA 1
ATOM 1933 C C . GLU A 1 264 ? -1.328 -11.193 7.955 1.00 96.50 264 GLU A C 1
ATOM 1935 O O . GLU A 1 264 ? -0.379 -11.123 8.743 1.00 96.50 264 GLU A O 1
ATOM 1940 N N . SER A 1 265 ? -1.867 -10.109 7.406 1.00 97.81 265 SER A N 1
ATOM 1941 C CA . SER A 1 265 ? -1.503 -8.743 7.778 1.00 97.81 265 SER A CA 1
ATOM 1942 C C . SER A 1 265 ? -2.541 -8.161 8.723 1.00 97.81 265 SER A C 1
ATOM 1944 O O . SER A 1 265 ? -3.701 -7.980 8.357 1.00 97.81 265 SER A O 1
ATOM 1946 N N . TRP A 1 266 ? -2.108 -7.846 9.938 1.00 98.31 266 TRP A N 1
ATOM 1947 C CA . TRP A 1 266 ? -2.937 -7.350 11.025 1.00 98.31 266 TRP A CA 1
ATOM 1948 C C . TRP A 1 266 ? -2.717 -5.852 11.221 1.00 98.31 266 TRP A C 1
ATOM 1950 O O . TRP A 1 266 ? -1.580 -5.387 11.322 1.00 98.31 266 TRP A O 1
ATOM 1960 N N . PHE A 1 267 ? -3.809 -5.102 11.328 1.00 98.44 267 PHE A N 1
ATOM 1961 C CA . PHE A 1 267 ? -3.811 -3.664 11.568 1.00 98.44 267 PHE A CA 1
ATOM 1962 C C . PHE A 1 267 ? -4.663 -3.334 12.789 1.00 98.44 267 PHE A C 1
ATOM 1964 O O . PHE A 1 267 ? -5.706 -3.944 13.026 1.00 98.44 267 PHE A O 1
ATOM 1971 N N . VAL A 1 268 ? -4.228 -2.337 13.552 1.00 98.12 268 VAL A N 1
ATOM 1972 C CA . VAL A 1 268 ? -4.978 -1.790 14.677 1.00 98.12 268 VAL A CA 1
ATOM 1973 C C . VAL A 1 268 ? -4.975 -0.271 14.612 1.00 98.12 268 VAL A C 1
ATOM 1975 O O . VAL A 1 268 ? -3.932 0.360 14.425 1.00 98.12 268 VAL A O 1
ATOM 1978 N N . VAL A 1 269 ? -6.161 0.306 14.760 1.00 97.56 269 VAL A N 1
ATOM 1979 C CA . VAL A 1 269 ? -6.392 1.747 14.812 1.00 97.56 269 VAL A CA 1
ATOM 1980 C C . VAL A 1 269 ? -6.849 2.100 16.218 1.00 97.56 269 VAL A C 1
ATOM 1982 O O . VAL A 1 269 ? -7.692 1.417 16.798 1.00 97.56 269 VAL A O 1
ATOM 1985 N N . LEU A 1 270 ? -6.296 3.181 16.753 1.00 95.81 270 LEU A N 1
ATOM 1986 C CA . LEU A 1 270 ? -6.758 3.833 17.965 1.00 95.81 270 LEU A CA 1
ATOM 1987 C C . LEU A 1 270 ? -7.472 5.127 17.567 1.00 95.81 270 LEU A C 1
ATOM 1989 O O . LEU A 1 270 ? -6.832 6.060 17.077 1.00 95.81 270 LEU A O 1
ATOM 1993 N N . LEU A 1 271 ? -8.784 5.197 17.784 1.00 93.19 271 LEU A N 1
ATOM 1994 C CA . LEU A 1 271 ? -9.555 6.433 17.629 1.00 93.19 271 LEU A CA 1
ATOM 1995 C C . LEU A 1 271 ? -9.415 7.298 18.885 1.00 93.19 271 LEU A C 1
ATOM 1997 O O . LEU A 1 271 ? -9.356 6.781 20.004 1.00 93.19 271 LEU A O 1
ATOM 2001 N N . GLY A 1 272 ? -9.369 8.617 18.708 1.00 83.75 272 GLY A N 1
ATOM 2002 C CA . GLY A 1 272 ? -9.341 9.561 19.820 1.00 83.75 272 GLY A CA 1
ATOM 2003 C C . GLY A 1 272 ? -10.747 9.873 20.325 1.00 83.75 272 GLY A C 1
ATOM 2004 O O . GLY A 1 272 ? -11.582 10.329 19.550 1.00 83.75 272 GLY A O 1
ATOM 2005 N N . GLY A 1 273 ? -10.986 9.685 21.627 1.00 65.94 273 GLY A N 1
ATOM 2006 C CA . GLY A 1 273 ? -12.175 10.219 22.297 1.00 65.94 273 GLY A CA 1
ATOM 2007 C C . GLY A 1 273 ? -12.126 11.750 22.401 1.00 65.94 273 GLY A C 1
ATOM 2008 O O . GLY A 1 273 ? -11.038 12.331 22.497 1.00 65.94 273 GLY A O 1
ATOM 2009 N N . GLY A 1 274 ? -13.303 12.375 22.353 1.00 50.91 274 GLY A N 1
ATOM 2010 C CA . GLY A 1 274 ? -13.460 13.817 22.167 1.00 50.91 274 GLY A CA 1
ATOM 2011 C C . GLY A 1 274 ? -13.052 14.704 23.339 1.00 50.91 274 GLY A C 1
ATOM 2012 O O . GLY A 1 274 ? -12.951 14.276 24.489 1.00 50.91 274 GLY A O 1
ATOM 2013 N N . THR A 1 275 ? -12.837 15.980 23.024 1.00 42.06 275 THR A N 1
ATOM 2014 C CA . THR A 1 275 ? -12.233 17.013 23.894 1.00 42.06 275 THR A CA 1
ATOM 2015 C C . THR A 1 275 ? -13.173 17.616 24.955 1.00 42.06 275 THR A C 1
ATOM 2017 O O . THR A 1 275 ? -12.998 18.754 25.388 1.00 42.06 275 THR A O 1
ATOM 2020 N N . GLY A 1 276 ? -14.164 16.856 25.426 1.00 41.91 276 GLY A N 1
ATOM 2021 C CA . GLY A 1 276 ? -15.062 17.301 26.493 1.00 41.91 276 GLY A CA 1
ATOM 2022 C C . GLY A 1 276 ? -14.337 17.428 27.836 1.00 41.91 276 GLY A C 1
ATOM 2023 O O . GLY A 1 276 ? -13.809 16.444 28.351 1.00 41.91 276 GLY A O 1
ATOM 2024 N N . VAL A 1 277 ? -14.350 18.614 28.450 1.00 38.75 277 VAL A N 1
ATOM 2025 C CA . VAL A 1 277 ? -13.828 18.823 29.814 1.00 38.75 277 VAL A CA 1
ATOM 2026 C C . VAL A 1 277 ? -14.588 17.911 30.789 1.00 38.75 277 VAL A C 1
ATOM 2028 O O . VAL A 1 277 ? -15.800 18.028 30.938 1.00 38.75 277 VAL A O 1
ATOM 2031 N N . GLY A 1 278 ? -13.879 16.970 31.422 1.00 43.22 278 GLY A N 1
ATOM 2032 C CA . GLY A 1 278 ? -14.462 15.931 32.287 1.00 43.22 278 GLY A CA 1
ATOM 2033 C C . GLY A 1 278 ? -14.715 14.580 31.598 1.00 43.22 278 GLY A C 1
ATOM 2034 O O . GLY A 1 278 ? -14.910 13.576 32.280 1.00 43.22 278 GLY A O 1
ATOM 2035 N N . SER A 1 279 ? -14.628 14.508 30.268 1.00 42.56 279 SER A N 1
ATOM 2036 C CA . SER A 1 279 ? -14.610 13.241 29.530 1.00 42.56 279 SER A CA 1
ATOM 2037 C C . SER A 1 279 ? -13.176 12.727 29.426 1.00 42.56 279 SER A C 1
ATOM 2039 O O . SER A 1 279 ? -12.402 13.181 28.586 1.00 42.56 279 SER A O 1
ATOM 2041 N N . VAL A 1 280 ? -12.810 11.739 30.249 1.00 47.00 280 VAL A N 1
ATOM 2042 C CA . VAL A 1 280 ? -11.597 10.939 30.004 1.00 47.00 280 VAL A CA 1
ATOM 2043 C C . VAL A 1 280 ? -11.850 10.132 28.732 1.00 47.00 280 VAL A C 1
ATOM 2045 O O . VAL A 1 280 ? -12.460 9.062 28.781 1.00 47.00 280 VAL A O 1
ATOM 2048 N N . GLY A 1 281 ? -11.458 10.700 27.588 1.00 51.19 281 GLY A N 1
ATOM 2049 C CA . GLY A 1 281 ? -11.743 10.182 26.254 1.00 51.19 281 GLY A CA 1
ATOM 2050 C C . GLY A 1 281 ? -11.175 8.781 26.066 1.00 51.19 281 GLY A C 1
ATOM 2051 O O . GLY A 1 281 ? -10.014 8.621 25.694 1.00 51.19 281 GLY A O 1
ATOM 2052 N N . ARG A 1 282 ? -12.001 7.763 26.330 1.00 68.62 282 ARG A N 1
ATOM 2053 C CA . ARG A 1 282 ? -11.640 6.353 26.163 1.00 68.62 282 ARG A CA 1
ATOM 2054 C C . ARG A 1 282 ? -11.315 6.125 24.693 1.00 68.62 282 ARG A C 1
ATOM 2056 O O . ARG A 1 282 ? -12.210 6.188 23.856 1.00 68.62 282 ARG A O 1
ATOM 2063 N N . GLY A 1 283 ? -10.044 5.878 24.386 1.00 81.75 283 GLY A N 1
ATOM 2064 C CA . GLY A 1 283 ? -9.643 5.521 23.032 1.00 81.75 283 GLY A CA 1
ATOM 2065 C C . GLY A 1 283 ? -10.358 4.244 22.601 1.00 81.75 283 GLY A C 1
ATOM 2066 O O . GLY A 1 283 ? -10.431 3.294 23.379 1.00 81.75 283 GLY A O 1
ATOM 2067 N N . GLN A 1 284 ? -10.914 4.229 21.393 1.00 92.19 284 GLN A N 1
ATOM 2068 C CA . GLN A 1 284 ? -11.591 3.060 20.829 1.00 92.19 284 GLN A CA 1
ATOM 2069 C C . GLN A 1 284 ? -10.617 2.296 19.931 1.00 92.19 284 GLN A C 1
ATOM 2071 O O . GLN A 1 284 ? -9.932 2.910 19.110 1.00 92.19 284 GLN A O 1
ATOM 2076 N N . ALA A 1 285 ? -10.552 0.972 20.079 1.00 95.25 285 ALA A N 1
ATOM 2077 C CA . ALA A 1 285 ? -9.844 0.120 19.127 1.00 95.25 285 ALA A CA 1
ATOM 2078 C C . ALA A 1 285 ? -10.734 -0.206 17.922 1.00 95.25 285 ALA A C 1
ATOM 2080 O O . ALA A 1 285 ? -11.900 -0.554 18.090 1.00 95.25 285 ALA A O 1
ATOM 2081 N N . LEU A 1 286 ? -10.145 -0.194 16.728 1.00 97.62 286 LEU A N 1
ATOM 2082 C CA . LEU A 1 286 ? -10.617 -0.967 15.577 1.00 97.62 286 LEU A CA 1
ATOM 2083 C C . LEU A 1 286 ? -9.502 -1.934 15.170 1.00 97.62 286 LEU A C 1
ATOM 2085 O O . LEU A 1 286 ? -8.323 -1.572 15.209 1.00 97.62 286 LEU A O 1
ATOM 2089 N N . VAL A 1 287 ? -9.861 -3.157 14.785 1.00 98.31 287 VAL A N 1
ATOM 2090 C CA . VAL A 1 287 ? -8.907 -4.197 14.371 1.00 98.31 287 VAL A CA 1
ATOM 2091 C C . VAL A 1 287 ? -9.308 -4.717 13.002 1.00 98.31 287 VAL A C 1
ATOM 2093 O O . VAL A 1 287 ? -10.452 -5.118 12.797 1.00 98.31 287 VAL A O 1
ATOM 2096 N N . PHE A 1 288 ? -8.348 -4.756 12.084 1.00 98.31 288 PHE A N 1
ATOM 2097 C CA . PHE A 1 288 ? -8.526 -5.264 10.730 1.00 98.31 288 PHE A CA 1
ATOM 2098 C C . PHE A 1 288 ? -7.493 -6.349 10.445 1.00 98.31 288 PHE A C 1
ATOM 2100 O O . PHE A 1 288 ? -6.356 -6.275 10.914 1.00 98.31 288 PHE A O 1
ATOM 2107 N N . VAL A 1 289 ? -7.869 -7.335 9.639 1.00 98.19 289 VAL A N 1
ATOM 2108 C CA . VAL A 1 289 ? -6.938 -8.321 9.089 1.00 98.19 289 VAL A CA 1
ATOM 2109 C C . VAL A 1 289 ? -7.166 -8.466 7.591 1.00 98.19 289 VAL A C 1
ATOM 2111 O O . VAL A 1 289 ? -8.305 -8.449 7.120 1.00 98.19 289 VAL A O 1
ATOM 2114 N N . VAL A 1 290 ? -6.068 -8.583 6.852 1.00 97.81 290 VAL A N 1
ATOM 2115 C CA . VAL A 1 290 ? -6.036 -8.855 5.417 1.00 97.81 290 VAL A CA 1
ATOM 2116 C C . VAL A 1 290 ? -5.260 -10.149 5.206 1.00 97.81 290 VAL A C 1
ATOM 2118 O O . VAL A 1 290 ? -4.109 -10.259 5.625 1.00 97.81 290 VAL A O 1
ATOM 2121 N N . ASP A 1 291 ? -5.896 -11.134 4.579 1.00 95.69 291 ASP A N 1
ATOM 2122 C CA . ASP A 1 291 ? -5.301 -12.429 4.248 1.00 95.69 291 ASP A CA 1
ATOM 2123 C C . ASP A 1 291 ? -5.838 -12.961 2.903 1.00 95.69 291 ASP A C 1
ATOM 2125 O O . ASP A 1 291 ? -6.555 -12.270 2.176 1.00 95.69 291 ASP A O 1
ATOM 2129 N N . ALA A 1 292 ? -5.517 -14.214 2.569 1.00 92.31 292 ALA A N 1
ATOM 2130 C CA . ALA A 1 292 ? -5.982 -14.874 1.346 1.00 92.31 292 ALA A CA 1
ATOM 2131 C C . ALA A 1 292 ? -7.520 -14.988 1.208 1.00 92.31 292 ALA A C 1
ATOM 2133 O O . ALA A 1 292 ? -8.007 -15.263 0.112 1.00 92.31 292 ALA A O 1
ATOM 2134 N N . LYS A 1 293 ? -8.297 -14.785 2.283 1.00 92.75 293 LYS A N 1
ATOM 2135 C CA . LYS A 1 293 ? -9.772 -14.767 2.260 1.00 92.75 293 LYS A CA 1
ATOM 2136 C C . LYS A 1 293 ? -10.341 -13.364 2.028 1.00 92.75 293 LYS A C 1
ATOM 2138 O O . LYS A 1 293 ? -11.550 -13.236 1.855 1.00 92.75 293 LYS A O 1
ATOM 2143 N N . GLY A 1 294 ? -9.502 -12.328 2.027 1.00 94.62 294 GLY A N 1
ATOM 2144 C CA . GLY A 1 294 ? -9.891 -10.930 1.859 1.00 94.62 294 GLY A CA 1
ATOM 2145 C C . GLY A 1 294 ? -9.531 -10.056 3.063 1.00 94.62 294 GLY A C 1
ATOM 2146 O O . GLY A 1 294 ? -8.792 -10.456 3.962 1.00 94.62 294 GLY A O 1
ATOM 2147 N N . GLY A 1 295 ? -10.067 -8.837 3.071 1.00 96.12 295 GLY A N 1
ATOM 2148 C CA . GLY A 1 295 ? -9.983 -7.913 4.196 1.00 96.12 295 GLY A CA 1
ATOM 2149 C C . GLY A 1 295 ? -11.232 -8.031 5.062 1.00 96.12 295 GLY A C 1
ATOM 2150 O O . GLY A 1 295 ? -12.342 -8.110 4.541 1.00 96.12 295 GLY A O 1
ATOM 2151 N N . ARG A 1 296 ? -11.069 -8.049 6.385 1.00 97.62 296 ARG A N 1
ATOM 2152 C CA . ARG A 1 296 ? -12.183 -8.128 7.341 1.00 97.62 296 ARG A CA 1
ATOM 2153 C C . ARG A 1 296 ? -11.886 -7.349 8.618 1.00 97.62 296 ARG A C 1
ATOM 2155 O O . ARG A 1 296 ? -10.749 -7.311 9.088 1.00 97.62 296 ARG A O 1
ATOM 2162 N N . GLU A 1 297 ? -12.925 -6.763 9.195 1.00 97.81 297 GLU A N 1
ATOM 2163 C CA . GLU A 1 297 ? -12.882 -6.229 10.556 1.00 97.81 297 GLU A CA 1
ATOM 2164 C C . GLU A 1 297 ? -12.946 -7.375 11.581 1.00 97.81 297 GLU A C 1
ATOM 2166 O O . GLU A 1 297 ? -13.413 -8.477 11.282 1.00 97.81 297 GLU A O 1
ATOM 2171 N N . GLN A 1 298 ? -12.429 -7.142 12.785 1.00 97.75 298 GLN A N 1
ATOM 2172 C CA . GLN A 1 298 ? -12.375 -8.109 13.883 1.00 97.75 298 GLN A CA 1
ATOM 2173 C C . GLN A 1 298 ? -12.967 -7.487 15.163 1.00 97.75 298 GLN A C 1
ATOM 2175 O O . GLN A 1 298 ? -12.223 -7.175 16.097 1.00 97.75 298 GLN A O 1
ATOM 2180 N N . PRO A 1 299 ? -14.299 -7.285 15.220 1.00 96.75 299 PRO A N 1
ATOM 2181 C CA . PRO A 1 299 ? -14.955 -6.563 16.314 1.00 96.75 299 PRO A CA 1
ATOM 2182 C C . PRO A 1 299 ? -14.807 -7.266 17.671 1.00 96.75 299 PRO A C 1
ATOM 2184 O O . PRO A 1 299 ? -14.663 -6.597 18.689 1.00 96.75 299 PRO A O 1
ATOM 2187 N N . GLU A 1 300 ? -14.760 -8.602 17.698 1.00 96.81 300 GLU A N 1
ATOM 2188 C CA . GLU A 1 300 ? -14.514 -9.381 18.921 1.00 96.81 300 GLU A CA 1
ATOM 2189 C C . GLU A 1 300 ? -13.131 -9.072 19.519 1.00 96.81 300 GLU A C 1
ATOM 2191 O O . GLU A 1 300 ? -13.015 -8.760 20.703 1.00 96.81 300 GLU A O 1
ATOM 2196 N N . LEU A 1 301 ? -12.082 -9.063 18.686 1.00 97.00 301 LEU A N 1
ATOM 2197 C CA . LEU A 1 301 ? -10.726 -8.702 19.115 1.00 97.00 301 LEU A CA 1
ATOM 2198 C C . LEU A 1 301 ? -10.623 -7.219 19.489 1.00 97.00 301 LEU A C 1
ATOM 2200 O O . LEU A 1 301 ? -9.914 -6.880 20.433 1.00 97.00 301 LEU A O 1
ATOM 2204 N N . ALA A 1 302 ? -11.337 -6.329 18.794 1.00 96.25 302 ALA A N 1
ATOM 2205 C CA . ALA A 1 302 ? -11.412 -4.920 19.173 1.00 96.25 302 ALA A CA 1
ATOM 2206 C C . ALA A 1 302 ? -12.050 -4.739 20.565 1.00 96.25 302 ALA A C 1
ATOM 2208 O O . ALA A 1 302 ? -11.516 -3.992 21.385 1.00 96.25 302 ALA A O 1
ATOM 2209 N N . ALA A 1 303 ? -13.124 -5.477 20.868 1.00 95.50 303 ALA A N 1
ATOM 2210 C CA . ALA A 1 303 ? -13.776 -5.475 22.176 1.00 95.50 303 ALA A CA 1
ATOM 2211 C C . ALA A 1 303 ? -12.875 -6.053 23.285 1.00 95.50 303 ALA A C 1
ATOM 2213 O O . ALA A 1 303 ? -12.737 -5.430 24.339 1.00 95.50 303 ALA A O 1
ATOM 2214 N N . GLU A 1 304 ? -12.193 -7.182 23.044 1.00 96.00 304 GLU A N 1
ATOM 2215 C CA . GLU A 1 304 ? -11.192 -7.738 23.976 1.00 96.00 304 GLU A CA 1
ATOM 2216 C C . GLU A 1 304 ? -10.053 -6.747 24.277 1.00 96.00 304 GLU A C 1
ATOM 2218 O O . GLU A 1 304 ? -9.547 -6.682 25.399 1.00 96.00 304 GLU A O 1
ATOM 2223 N N . LEU A 1 305 ? -9.641 -5.963 23.277 1.00 95.62 305 LEU A N 1
ATOM 2224 C CA . LEU A 1 305 ? -8.547 -4.997 23.376 1.00 95.62 305 LEU A CA 1
ATOM 2225 C C . LEU A 1 305 ? -8.982 -3.610 23.869 1.00 95.62 305 LEU A C 1
ATOM 2227 O O . LEU A 1 305 ? -8.125 -2.765 24.141 1.00 95.62 305 LEU A O 1
ATOM 2231 N N . GLN A 1 306 ? -10.280 -3.366 24.047 1.00 94.12 306 GLN A N 1
ATOM 2232 C CA . GLN A 1 306 ? -10.815 -2.073 24.471 1.00 94.12 306 GLN A CA 1
ATOM 2233 C C . GLN A 1 306 ? -10.235 -1.551 25.811 1.00 94.12 306 GLN A C 1
ATOM 2235 O O . GLN A 1 306 ? -9.978 -0.347 25.904 1.00 94.12 306 GLN A O 1
ATOM 2240 N N . PRO A 1 307 ? -9.913 -2.389 26.825 1.00 92.38 307 PRO A N 1
ATOM 2241 C CA . PRO A 1 307 ? -9.187 -1.936 28.017 1.00 92.38 307 PRO A CA 1
ATOM 2242 C C . PRO A 1 307 ? -7.779 -1.399 27.713 1.00 92.38 307 PRO A C 1
ATOM 2244 O O . PRO A 1 307 ? -7.314 -0.491 28.394 1.00 92.38 307 PRO A O 1
ATOM 2247 N N . LYS A 1 308 ? -7.106 -1.919 26.676 1.00 93.06 308 LYS A N 1
ATOM 2248 C CA . LYS A 1 308 ? -5.801 -1.419 26.207 1.00 93.06 308 LYS A CA 1
ATOM 2249 C C . LYS A 1 308 ? -5.925 -0.175 25.337 1.00 93.06 308 LYS A C 1
ATOM 2251 O O . LYS A 1 308 ? -5.069 0.700 25.418 1.00 93.06 308 LYS A O 1
ATOM 2256 N N . ALA A 1 309 ? -7.002 -0.045 24.569 1.00 91.62 309 ALA A N 1
ATOM 2257 C CA . ALA A 1 309 ? -7.301 1.183 23.836 1.00 91.62 309 ALA A CA 1
ATOM 2258 C C . ALA A 1 309 ? -7.565 2.372 24.781 1.00 91.62 309 ALA A C 1
ATOM 2260 O O . ALA A 1 309 ? -7.110 3.487 24.521 1.00 91.62 309 ALA A O 1
ATOM 2261 N N . ALA A 1 310 ? -8.188 2.118 25.938 1.00 89.50 310 ALA A N 1
ATOM 2262 C CA . ALA A 1 310 ? -8.393 3.118 26.985 1.00 89.50 310 ALA A CA 1
ATOM 2263 C C . ALA A 1 310 ? -7.085 3.677 27.596 1.00 89.50 310 ALA A C 1
ATOM 2265 O O . ALA A 1 310 ? -7.112 4.772 28.150 1.00 89.50 310 ALA A O 1
ATOM 2266 N N . GLU A 1 311 ? -5.937 2.996 27.454 1.00 89.81 311 GLU A N 1
ATOM 2267 C CA . GLU A 1 311 ? -4.619 3.531 27.850 1.00 89.81 311 GLU A CA 1
ATOM 2268 C C . GLU A 1 311 ? -4.113 4.645 26.909 1.00 89.81 311 GLU A C 1
ATOM 2270 O O . GLU A 1 311 ? -3.101 5.285 27.201 1.00 89.81 311 GLU A O 1
ATOM 2275 N N . GLY A 1 312 ? -4.772 4.864 25.762 1.00 88.12 312 GLY A N 1
ATOM 2276 C CA . GLY A 1 312 ? -4.437 5.923 24.805 1.00 88.12 312 GLY A CA 1
ATOM 2277 C C . GLY A 1 312 ? -3.125 5.711 24.037 1.00 88.12 312 GLY A C 1
ATOM 2278 O O . GLY A 1 312 ? -2.628 6.644 23.410 1.00 88.12 312 GLY A O 1
ATOM 2279 N N . LYS A 1 313 ? -2.537 4.506 24.083 1.00 90.75 313 LYS A N 1
ATOM 2280 C CA . LYS A 1 313 ? -1.208 4.204 23.521 1.00 90.75 313 LYS A CA 1
ATOM 2281 C C . LYS A 1 313 ? -1.268 3.071 22.497 1.00 90.75 313 LYS A C 1
ATOM 2283 O O . LYS A 1 313 ? -1.638 1.944 22.816 1.00 90.75 313 LYS A O 1
ATOM 2288 N N . ILE A 1 314 ? -0.808 3.347 21.276 1.00 94.56 314 ILE A N 1
ATOM 2289 C CA . ILE A 1 314 ? -0.851 2.388 20.159 1.00 94.56 314 ILE A CA 1
ATOM 2290 C C . ILE A 1 314 ? 0.096 1.192 20.327 1.00 94.56 314 ILE A C 1
ATOM 2292 O O . ILE A 1 314 ? -0.240 0.083 19.920 1.00 94.56 314 ILE A O 1
ATOM 2296 N N . LEU A 1 315 ? 1.272 1.382 20.939 1.00 95.19 315 LEU A N 1
ATOM 2297 C CA . LEU A 1 315 ? 2.274 0.317 21.053 1.00 95.19 315 LEU A CA 1
ATOM 2298 C C . LEU A 1 315 ? 1.839 -0.815 22.013 1.00 95.19 315 LEU A C 1
ATOM 2300 O O . LEU A 1 315 ? 1.877 -1.967 21.580 1.00 95.19 315 LEU A O 1
ATOM 2304 N N . PRO A 1 316 ? 1.357 -0.549 23.249 1.00 95.19 316 PRO A N 1
ATOM 2305 C CA . PRO A 1 316 ? 0.767 -1.584 24.105 1.00 95.19 316 PRO A CA 1
ATOM 2306 C C . PRO A 1 316 ? -0.436 -2.281 23.459 1.00 95.19 316 PRO A C 1
ATOM 2308 O O . PRO A 1 316 ? -0.559 -3.501 23.556 1.00 95.19 316 PRO A O 1
ATOM 2311 N N . LEU A 1 317 ? -1.288 -1.526 22.756 1.00 95.31 317 LEU A N 1
ATOM 2312 C CA . LEU A 1 317 ? -2.452 -2.051 22.040 1.00 95.31 317 LEU A CA 1
ATOM 2313 C C . LEU A 1 317 ? -2.042 -3.028 20.919 1.00 95.31 317 LEU A C 1
ATOM 2315 O O . LEU A 1 317 ? -2.534 -4.156 20.874 1.00 95.31 317 LEU A O 1
ATOM 2319 N N . ARG A 1 318 ? -1.068 -2.653 20.077 1.00 97.62 318 ARG A N 1
ATOM 2320 C CA . ARG A 1 318 ? -0.475 -3.545 19.065 1.00 97.62 318 ARG A CA 1
ATOM 2321 C C . ARG A 1 318 ? 0.168 -4.780 19.694 1.00 97.62 318 ARG A C 1
ATOM 2323 O O . ARG A 1 318 ? -0.023 -5.878 19.184 1.00 97.62 318 ARG A O 1
ATOM 2330 N N . GLN A 1 319 ? 0.930 -4.626 20.777 1.00 97.44 319 GLN A N 1
ATOM 2331 C CA . GLN A 1 319 ? 1.573 -5.757 21.455 1.00 97.44 319 GLN A CA 1
ATOM 2332 C C . GLN A 1 319 ? 0.548 -6.734 22.047 1.00 97.44 319 GLN A C 1
ATOM 2334 O O . GLN A 1 319 ? 0.776 -7.943 22.025 1.00 97.44 319 GLN A O 1
ATOM 2339 N N . ALA A 1 320 ? -0.579 -6.233 22.559 1.00 97.06 320 ALA A N 1
ATOM 2340 C CA . ALA A 1 320 ? -1.678 -7.061 23.040 1.00 97.06 320 ALA A CA 1
ATOM 2341 C C . ALA A 1 320 ? -2.361 -7.824 21.890 1.00 97.06 320 ALA A C 1
ATOM 2343 O O . ALA A 1 320 ? -2.522 -9.040 22.003 1.00 97.06 320 ALA A O 1
ATOM 2344 N N . LEU A 1 321 ? -2.655 -7.159 20.762 1.00 97.81 321 LEU A N 1
ATOM 2345 C CA . LEU A 1 321 ? -3.162 -7.822 19.553 1.00 97.81 321 LEU A CA 1
ATOM 2346 C C . LEU A 1 321 ? -2.192 -8.904 19.058 1.00 97.81 321 LEU A C 1
ATOM 2348 O O . LEU A 1 321 ? -2.603 -10.041 18.845 1.00 97.81 321 LEU A O 1
ATOM 2352 N N . GLN A 1 322 ? -0.900 -8.582 18.945 1.00 97.31 322 GLN A N 1
ATOM 2353 C CA . GLN A 1 322 ? 0.123 -9.526 18.495 1.00 97.31 322 GLN A CA 1
ATOM 2354 C C . GLN A 1 322 ? 0.165 -10.768 19.393 1.00 97.31 322 GLN A C 1
ATOM 2356 O O . GLN A 1 322 ? 0.020 -11.876 18.888 1.00 97.31 322 GLN A O 1
ATOM 2361 N N . LYS A 1 323 ? 0.244 -10.597 20.722 1.00 96.62 323 LYS A N 1
ATOM 2362 C CA . LYS A 1 323 ? 0.194 -11.713 21.687 1.00 96.62 323 LYS A CA 1
ATOM 2363 C C . LYS A 1 323 ? -1.073 -12.563 21.554 1.00 96.62 323 LYS A C 1
ATOM 2365 O O . LYS A 1 323 ? -1.010 -13.773 21.766 1.00 96.62 323 LYS A O 1
ATOM 2370 N N . ARG A 1 324 ? -2.214 -11.944 21.228 1.00 95.38 324 ARG A N 1
ATOM 2371 C CA . ARG A 1 324 ? -3.507 -12.624 21.086 1.00 95.38 324 ARG A CA 1
ATOM 2372 C C . ARG A 1 324 ? -3.579 -13.487 19.826 1.00 95.38 324 ARG A C 1
ATOM 2374 O O . ARG A 1 324 ? -4.084 -14.603 19.922 1.00 95.38 324 ARG A O 1
ATOM 2381 N N . VAL A 1 325 ? -3.050 -13.009 18.695 1.00 95.44 325 VAL A N 1
ATOM 2382 C CA . VAL A 1 325 ? -3.054 -13.749 17.415 1.00 95.44 325 VAL A CA 1
ATOM 2383 C C . VAL A 1 325 ? -1.893 -14.742 17.281 1.00 95.44 325 VAL A C 1
ATOM 2385 O O . VAL A 1 325 ? -2.021 -15.728 16.566 1.00 95.44 325 VAL A O 1
ATOM 2388 N N . THR A 1 326 ? -0.782 -14.549 18.005 1.00 92.25 326 THR A N 1
ATOM 2389 C CA . THR A 1 326 ? 0.326 -15.527 18.052 1.00 92.25 326 THR A CA 1
ATOM 2390 C C . THR A 1 326 ? 0.074 -16.702 18.993 1.00 92.25 326 THR A C 1
ATOM 2392 O O . THR A 1 326 ? 0.810 -17.686 18.941 1.00 92.25 326 THR A O 1
ATOM 2395 N N . LYS A 1 327 ? -0.896 -16.602 19.913 1.00 84.94 327 LYS A N 1
ATOM 2396 C CA . LYS A 1 327 ? -1.164 -17.679 20.871 1.00 84.94 327 LYS A CA 1
ATOM 2397 C C . LYS A 1 327 ? -1.755 -18.879 20.112 1.00 84.94 327 LYS A C 1
ATOM 2399 O O . LYS A 1 327 ? -2.765 -18.693 19.431 1.00 84.94 327 LYS A O 1
ATOM 2404 N N . PRO A 1 328 ? -1.177 -20.092 20.220 1.00 67.75 328 PRO A N 1
ATOM 2405 C CA . PRO A 1 328 ? -1.754 -21.266 19.576 1.00 67.75 328 PRO A CA 1
ATOM 2406 C C . PRO A 1 328 ? -3.185 -21.476 20.076 1.00 67.75 328 PRO A C 1
ATOM 2408 O O . PRO A 1 328 ? -3.460 -21.316 21.269 1.00 67.75 328 PRO A O 1
ATOM 2411 N N . LYS A 1 329 ? -4.094 -21.822 19.158 1.00 62.16 329 LYS A N 1
ATOM 2412 C CA . LYS A 1 329 ? -5.443 -22.269 19.511 1.00 62.16 329 LYS A CA 1
ATOM 2413 C C . LYS A 1 329 ? -5.315 -23.635 20.188 1.00 62.16 329 LYS A C 1
ATOM 2415 O O . LYS A 1 329 ? -5.063 -24.625 19.507 1.00 62.16 329 LYS A O 1
ATOM 2420 N N . SER A 1 330 ? -5.408 -23.621 21.515 1.00 47.16 330 SER A N 1
ATOM 2421 C CA . SER A 1 330 ? -5.586 -24.787 22.387 1.00 47.16 330 SER A CA 1
ATOM 2422 C C . SER A 1 330 ? -6.991 -25.354 22.247 1.00 47.16 330 SER A C 1
ATOM 2424 O O . SER A 1 330 ? -7.912 -24.506 22.332 1.00 47.16 330 SER A O 1
#